Protein AF-0000000083140822 (afdb_homodimer)

Structure (mmCIF, N/CA/C/O backbone):
data_AF-0000000083140822-model_v1
#
loop_
_entity.id
_entity.type
_entity.pdbx_description
1 polymer 'Helix-turn-helix domain protein'
#
loop_
_atom_site.group_PDB
_atom_site.id
_atom_site.type_symbol
_atom_site.label_atom_id
_atom_site.label_alt_id
_atom_site.label_comp_id
_atom_site.label_asym_id
_atom_site.label_entity_id
_atom_site.label_seq_id
_atom_site.pdbx_PDB_ins_code
_atom_site.Cartn_x
_atom_site.Cartn_y
_atom_site.Cartn_z
_atom_site.occupancy
_atom_site.B_iso_or_equiv
_atom_site.auth_seq_id
_atom_site.auth_comp_id
_atom_site.auth_asym_id
_atom_site.auth_atom_id
_atom_site.pdbx_PDB_model_num
ATOM 1 N N . MET A 1 1 ? -0.403 50 -0.906 1 59.81 1 MET A N 1
ATOM 2 C CA . MET A 1 1 ? -0.331 48.625 -1.3 1 59.81 1 MET A CA 1
ATOM 3 C C . MET A 1 1 ? -0.677 47.688 -0.128 1 59.81 1 MET A C 1
ATOM 5 O O . MET A 1 1 ? -0.243 47.938 1 1 59.81 1 MET A O 1
ATOM 9 N N . ASP A 1 2 ? -1.889 47 -0.078 1 74.06 2 ASP A N 1
ATOM 10 C CA . ASP A 1 2 ? -2.625 46.5 1.08 1 74.06 2 ASP A CA 1
ATOM 11 C C . ASP A 1 2 ? -1.83 45.406 1.817 1 74.06 2 ASP A C 1
ATOM 13 O O . ASP A 1 2 ? -1.539 44.344 1.258 1 74.06 2 ASP A O 1
ATOM 17 N N . HIS A 1 3 ? -1.043 45.812 2.805 1 91.69 3 HIS A N 1
ATOM 18 C CA . HIS A 1 3 ? -0.12 45.094 3.68 1 91.69 3 HIS A CA 1
ATOM 19 C C . HIS A 1 3 ? -0.697 43.75 4.105 1 91.69 3 HIS A C 1
ATOM 21 O O . HIS A 1 3 ? 0.034 42.75 4.215 1 91.69 3 HIS A O 1
ATOM 27 N N . THR A 1 4 ? -1.903 43.719 4.211 1 92.56 4 THR A N 1
ATOM 28 C CA . THR A 1 4 ? -2.584 42.5 4.637 1 92.56 4 THR A CA 1
ATOM 29 C C . THR A 1 4 ? -2.535 41.438 3.541 1 92.56 4 THR A C 1
ATOM 31 O O . THR A 1 4 ? -2.312 40.25 3.82 1 92.56 4 THR A O 1
ATOM 34 N N . VAL A 1 5 ? -2.672 41.781 2.266 1 93.75 5 VAL A N 1
ATOM 35 C CA . VAL A 1 5 ? -2.662 40.875 1.126 1 93.75 5 VAL A CA 1
ATOM 36 C C . VAL A 1 5 ? -1.27 40.281 0.959 1 93.75 5 VAL A C 1
ATOM 38 O O . VAL A 1 5 ? -1.134 39.094 0.676 1 93.75 5 VAL A O 1
ATOM 41 N N . GLU A 1 6 ? -0.302 41.062 1.142 1 93.75 6 GLU A N 1
ATOM 42 C CA . GLU A 1 6 ? 1.076 40.594 0.979 1 93.75 6 GLU A CA 1
ATOM 43 C C . GLU A 1 6 ? 1.435 39.531 2.016 1 93.75 6 GLU A C 1
ATOM 45 O O . GLU A 1 6 ? 2.111 38.562 1.7 1 93.75 6 GLU A O 1
ATOM 50 N N . ILE A 1 7 ? 1.069 39.812 3.248 1 95.88 7 ILE A N 1
ATOM 51 C CA . ILE A 1 7 ? 1.362 38.875 4.328 1 95.88 7 ILE A CA 1
ATOM 52 C C . ILE A 1 7 ? 0.641 37.562 4.074 1 95.88 7 ILE A C 1
ATOM 54 O O . ILE A 1 7 ? 1.216 36.5 4.258 1 95.88 7 ILE A O 1
ATOM 58 N N . TYR A 1 8 ? -0.612 37.625 3.598 1 95.69 8 TYR A N 1
ATOM 59 C CA . TYR A 1 8 ? -1.395 36.438 3.291 1 95.69 8 TYR A CA 1
ATOM 60 C C . TYR A 1 8 ? -0.736 35.594 2.184 1 95.69 8 TYR A C 1
ATOM 62 O O . TYR A 1 8 ? -0.633 34.375 2.285 1 95.69 8 TYR A O 1
ATOM 70 N N . GLU A 1 9 ? -0.322 36.219 1.18 1 96.19 9 GLU A N 1
ATOM 71 C CA . GLU A 1 9 ? 0.333 35.562 0.062 1 96.19 9 GLU A CA 1
ATOM 72 C C . GLU A 1 9 ? 1.636 34.906 0.504 1 96.19 9 GLU A C 1
ATOM 74 O O . GLU A 1 9 ? 1.955 33.781 0.069 1 96.19 9 GLU A O 1
ATOM 79 N N . ALA A 1 10 ? 2.352 35.625 1.301 1 97.38 10 ALA A N 1
ATOM 80 C CA . ALA A 1 10 ? 3.6 35.062 1.825 1 97.38 10 ALA A CA 1
ATOM 81 C C . ALA A 1 10 ? 3.34 33.844 2.682 1 97.38 10 ALA A C 1
ATOM 83 O O . ALA A 1 10 ?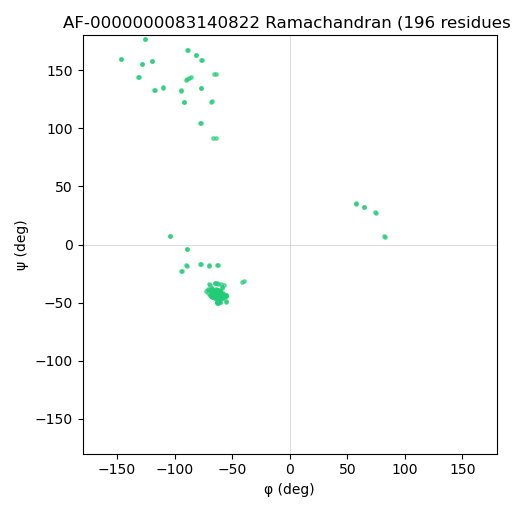 4.062 32.844 2.584 1 97.38 10 ALA A O 1
ATOM 84 N N . GLU A 1 11 ? 2.291 33.875 3.484 1 96.19 11 GLU A N 1
ATOM 85 C CA . GLU A 1 11 ? 1.91 32.75 4.316 1 96.19 11 GLU A CA 1
ATOM 86 C C . GLU A 1 11 ? 1.476 31.547 3.465 1 96.19 11 GLU A C 1
ATOM 88 O O . GLU A 1 11 ? 1.804 30.406 3.775 1 96.19 11 GLU A O 1
ATOM 93 N N . LYS A 1 12 ? 0.784 31.891 2.471 1 96.56 12 LYS A N 1
ATOM 94 C CA . LYS A 1 12 ? 0.312 30.844 1.556 1 96.56 12 LYS A CA 1
ATOM 95 C C . LYS A 1 12 ? 1.48 30.141 0.879 1 96.56 12 LYS A C 1
ATOM 97 O O . LYS A 1 12 ? 1.487 28.906 0.768 1 96.56 12 LYS A O 1
ATOM 102 N N . GLU A 1 13 ? 2.373 30.828 0.426 1 97.44 13 GLU A N 1
ATOM 103 C CA . GLU A 1 13 ? 3.549 30.281 -0.239 1 97.44 13 GLU A CA 1
ATOM 104 C C . GLU A 1 13 ? 4.359 29.406 0.712 1 97.44 13 GLU A C 1
ATOM 106 O O . GLU A 1 13 ? 4.852 28.344 0.321 1 97.44 13 GLU A O 1
ATOM 111 N N . LEU A 1 14 ? 4.508 29.891 1.926 1 97.62 14 LEU A N 1
ATOM 112 C CA . LEU A 1 14 ? 5.234 29.125 2.934 1 97.62 14 LEU A CA 1
ATOM 113 C C . LEU A 1 14 ? 4.527 27.812 3.232 1 97.62 14 LEU A C 1
ATOM 115 O O . LEU A 1 14 ? 5.172 26.766 3.355 1 97.62 14 LEU A O 1
ATOM 119 N N . ARG A 1 15 ? 3.248 27.859 3.312 1 96.94 15 ARG A N 1
ATOM 120 C CA . ARG A 1 15 ? 2.467 26.656 3.549 1 96.94 15 ARG A CA 1
ATOM 121 C C . ARG A 1 15 ? 2.643 25.656 2.408 1 96.94 15 ARG A C 1
ATOM 123 O O . ARG A 1 15 ? 2.816 24.453 2.645 1 96.94 15 ARG A O 1
ATOM 130 N N . GLU A 1 16 ? 2.586 26.125 1.291 1 97.62 16 GLU A N 1
ATOM 131 C CA . GLU A 1 16 ? 2.744 25.281 0.116 1 97.62 16 GLU A CA 1
ATOM 132 C C . GLU A 1 16 ? 4.117 24.609 0.099 1 97.62 16 GLU A C 1
ATOM 134 O O . GLU A 1 16 ? 4.238 23.438 -0.242 1 97.62 16 GLU A O 1
ATOM 139 N N . LYS A 1 17 ? 5.098 25.359 0.462 1 98.12 17 LYS A N 1
ATOM 140 C CA . LYS A 1 17 ? 6.453 24.828 0.515 1 98.12 17 LYS A CA 1
ATOM 141 C C . LYS A 1 17 ? 6.574 23.75 1.594 1 98.12 17 LYS A C 1
ATOM 143 O O . LYS A 1 17 ? 7.199 22.703 1.375 1 98.12 17 LYS A O 1
ATOM 148 N N . ARG A 1 18 ? 6 24.047 2.686 1 97.44 18 ARG A N 1
ATOM 149 C CA . ARG A 1 18 ? 6.023 23.078 3.785 1 97.44 18 ARG A CA 1
ATOM 150 C C . ARG A 1 18 ? 5.32 21.781 3.396 1 97.44 18 ARG A C 1
ATOM 152 O O . ARG A 1 18 ? 5.824 20.688 3.67 1 97.44 18 ARG A O 1
ATOM 159 N N . LEU A 1 19 ? 4.23 21.875 2.77 1 98.31 19 LEU A N 1
ATOM 160 C CA . LEU A 1 19 ? 3.443 20.703 2.373 1 98.31 19 LEU A CA 1
ATOM 161 C C . LEU A 1 19 ? 4.176 19.891 1.311 1 98.31 19 LEU A C 1
ATOM 163 O O . LEU A 1 19 ? 4.094 18.672 1.302 1 98.31 19 LEU A O 1
ATOM 167 N N . ALA A 1 20 ? 4.812 20.641 0.44 1 98.31 20 ALA A N 1
ATOM 168 C CA . ALA A 1 20 ? 5.59 19.953 -0.591 1 98.31 20 ALA A CA 1
ATOM 169 C C . ALA A 1 20 ? 6.734 19.156 0.024 1 98.31 20 ALA A C 1
ATOM 171 O O . ALA A 1 20 ? 6.98 18.016 -0.366 1 98.31 20 ALA A O 1
ATOM 172 N N . ALA A 1 21 ? 7.43 19.781 0.943 1 98.56 21 ALA A N 1
ATOM 173 C CA . ALA A 1 21 ? 8.516 19.094 1.639 1 98.56 21 ALA A CA 1
ATOM 174 C C . ALA A 1 21 ? 7.996 17.875 2.4 1 98.56 21 ALA A C 1
ATOM 176 O O . ALA A 1 21 ? 8.633 16.812 2.408 1 98.56 21 ALA A O 1
ATOM 177 N N . TYR A 1 22 ? 6.871 18.047 2.979 1 98.44 22 TYR A N 1
ATOM 178 C CA . TYR A 1 22 ? 6.23 16.969 3.715 1 98.44 22 TYR A CA 1
ATOM 179 C C . TYR A 1 22 ? 5.898 15.805 2.787 1 98.44 22 TYR A C 1
ATOM 181 O O . TYR A 1 22 ? 6.211 14.648 3.092 1 98.44 22 TYR A O 1
ATOM 189 N N . ALA A 1 23 ? 5.27 16.078 1.701 1 98.38 23 ALA A N 1
ATOM 190 C CA . ALA A 1 23 ? 4.879 15.055 0.741 1 98.38 23 ALA A CA 1
ATOM 191 C C . ALA A 1 23 ? 6.098 14.312 0.204 1 98.38 23 ALA A C 1
ATOM 193 O O . ALA A 1 23 ? 6.074 13.094 0.054 1 98.38 23 ALA A O 1
ATOM 194 N N . GLU A 1 24 ? 7.09 15.062 -0.05 1 98.56 24 GLU A N 1
ATOM 195 C CA . GLU A 1 24 ? 8.32 14.453 -0.556 1 98.56 24 GLU A CA 1
ATOM 196 C C . GLU A 1 24 ? 8.945 13.531 0.484 1 98.56 24 GLU A C 1
ATOM 198 O O . GLU A 1 24 ? 9.438 12.453 0.148 1 98.56 24 GLU A O 1
ATOM 203 N N . ALA A 1 25 ? 8.953 13.961 1.708 1 98.5 25 ALA A N 1
ATOM 204 C CA . ALA A 1 25 ? 9.523 13.156 2.783 1 98.5 25 ALA A CA 1
ATOM 205 C C . ALA A 1 25 ? 8.758 11.844 2.953 1 98.5 25 ALA A C 1
ATOM 207 O O . ALA A 1 25 ? 9.367 10.789 3.127 1 98.5 25 ALA A O 1
ATOM 208 N N . ILE A 1 26 ? 7.488 11.922 2.84 1 98.62 26 ILE A N 1
ATOM 209 C CA . ILE A 1 26 ? 6.652 10.734 2.986 1 98.62 26 ILE A CA 1
ATOM 210 C C . ILE A 1 26 ? 6.898 9.789 1.815 1 98.62 26 ILE A C 1
ATOM 212 O O . ILE A 1 26 ? 7.062 8.578 2.012 1 98.62 26 ILE A O 1
ATOM 216 N N . GLN A 1 27 ? 6.941 10.359 0.705 1 98.44 27 GLN A N 1
ATOM 217 C CA . GLN A 1 27 ? 7.184 9.555 -0.491 1 98.44 27 GLN A CA 1
ATOM 218 C C . GLN A 1 27 ? 8.531 8.844 -0.413 1 98.44 27 GLN A C 1
ATOM 220 O O . GLN A 1 27 ? 8.625 7.652 -0.726 1 98.44 27 GLN A O 1
ATOM 225 N N . LYS A 1 28 ? 9.516 9.586 -0.095 1 98.25 28 LYS A N 1
ATOM 226 C CA . LYS A 1 28 ? 10.859 9.008 0.008 1 98.25 28 LYS A CA 1
ATOM 227 C C . LYS A 1 28 ? 10.898 7.898 1.051 1 98.25 28 LYS A C 1
ATOM 229 O O . LYS A 1 28 ? 11.516 6.855 0.828 1 98.25 28 LYS A O 1
ATOM 234 N N . LYS A 1 29 ? 10.273 8.148 2.109 1 98.06 29 LYS A N 1
ATOM 235 C CA . LYS A 1 29 ? 10.242 7.141 3.168 1 98.06 29 LYS A CA 1
ATOM 236 C C . LYS A 1 29 ? 9.547 5.867 2.699 1 98.06 29 LYS A C 1
ATOM 238 O O . LYS A 1 29 ? 10.055 4.762 2.904 1 98.06 29 LYS A O 1
ATOM 243 N N . VAL A 1 30 ? 8.383 5.996 2.127 1 98.38 30 VAL A N 1
ATOM 244 C CA . VAL A 1 30 ? 7.605 4.844 1.684 1 98.38 30 VAL A CA 1
ATOM 245 C C . VAL A 1 30 ? 8.367 4.09 0.599 1 98.38 30 VAL A C 1
ATOM 247 O O . VAL A 1 30 ? 8.375 2.855 0.583 1 98.38 30 VAL A O 1
ATOM 250 N N . GLN A 1 31 ? 8.984 4.863 -0.24 1 97.94 31 GLN A N 1
ATOM 251 C CA . GLN A 1 31 ? 9.781 4.25 -1.298 1 97.94 31 GLN A CA 1
ATOM 252 C C . GLN A 1 31 ? 10.922 3.422 -0.717 1 97.94 31 GLN A C 1
ATOM 254 O O . GLN A 1 31 ? 11.148 2.285 -1.137 1 97.94 31 GLN A O 1
ATOM 259 N N . ARG A 1 32 ? 11.617 3.998 0.142 1 97.94 32 ARG A N 1
ATOM 260 C CA . ARG A 1 32 ? 12.734 3.301 0.77 1 97.94 32 ARG A CA 1
ATOM 261 C C . ARG A 1 32 ? 12.266 2.029 1.471 1 97.94 32 ARG A C 1
ATOM 263 O O . ARG A 1 32 ? 12.875 0.968 1.316 1 97.94 32 ARG A O 1
ATOM 270 N N . ASP A 1 33 ? 11.203 2.172 2.205 1 97.75 33 ASP A N 1
ATOM 271 C CA . ASP A 1 33 ? 10.68 1.024 2.941 1 97.75 33 ASP A CA 1
ATOM 272 C C . ASP A 1 33 ? 10.18 -0.057 1.986 1 97.75 33 ASP A C 1
ATOM 274 O O . ASP A 1 33 ? 10.398 -1.247 2.219 1 97.75 33 ASP A O 1
ATOM 278 N N . SER A 1 34 ? 9.531 0.384 0.938 1 97.81 34 SER A N 1
ATOM 279 C CA . SER A 1 34 ? 9.008 -0.574 -0.033 1 97.81 34 SER A CA 1
ATOM 280 C C . SER A 1 34 ? 10.141 -1.279 -0.772 1 97.81 34 SER A C 1
ATOM 282 O O . SER A 1 34 ? 10.047 -2.471 -1.074 1 97.81 34 SER A O 1
ATOM 284 N N . GLU A 1 35 ? 11.148 -0.535 -1.066 1 98.25 35 GLU A N 1
ATOM 285 C CA . GLU A 1 35 ? 12.305 -1.122 -1.731 1 98.25 35 GLU A CA 1
ATOM 286 C C . GLU A 1 35 ? 12.906 -2.254 -0.9 1 98.25 35 GLU A C 1
ATOM 288 O O . GLU A 1 35 ? 13.273 -3.297 -1.439 1 98.25 35 GLU A O 1
ATOM 293 N N . GLN A 1 36 ? 13.023 -2.057 0.324 1 98.25 36 GLN A N 1
ATOM 294 C CA . GLN A 1 36 ? 13.57 -3.074 1.215 1 98.25 36 GLN A CA 1
ATOM 295 C C . GLN A 1 36 ? 12.695 -4.324 1.231 1 98.25 36 GLN A C 1
ATOM 297 O O . GLN A 1 36 ? 13.203 -5.445 1.202 1 98.25 36 GLN A O 1
ATOM 302 N N . ILE A 1 37 ? 11.438 -4.145 1.26 1 98.5 37 ILE A N 1
ATOM 303 C CA . ILE A 1 37 ? 10.5 -5.258 1.293 1 98.5 37 ILE A CA 1
ATOM 304 C C . ILE A 1 37 ? 10.57 -6.039 -0.019 1 98.5 37 ILE A C 1
ATOM 306 O O . ILE A 1 37 ? 10.578 -7.27 -0.017 1 98.5 37 ILE A O 1
ATOM 310 N N . ILE A 1 38 ? 10.617 -5.281 -1.084 1 98.75 38 ILE A N 1
ATOM 311 C CA . ILE A 1 38 ? 10.688 -5.906 -2.4 1 98.75 38 ILE A CA 1
ATOM 312 C C . ILE A 1 38 ? 11.977 -6.719 -2.518 1 98.75 38 ILE A C 1
ATOM 314 O O . ILE A 1 38 ? 11.969 -7.844 -3.021 1 98.75 38 ILE A O 1
ATOM 318 N N . LYS A 1 39 ? 13.016 -6.195 -2.041 1 98.5 39 LYS A N 1
ATOM 319 C CA . LYS A 1 39 ? 14.281 -6.918 -2.055 1 98.5 39 LYS A CA 1
ATOM 320 C C . LYS A 1 39 ? 14.18 -8.234 -1.288 1 98.5 39 LYS A C 1
ATOM 322 O O . LYS A 1 39 ? 14.664 -9.266 -1.747 1 98.5 39 LYS A O 1
ATOM 327 N N . GLU A 1 40 ? 13.555 -8.164 -0.151 1 98.5 40 GLU A N 1
ATOM 328 C CA . GLU A 1 40 ? 13.344 -9.367 0.649 1 98.5 40 GLU A CA 1
ATOM 329 C C . GLU A 1 40 ? 12.531 -10.406 -0.12 1 98.5 40 GLU A C 1
ATOM 331 O O . GLU A 1 40 ? 12.852 -11.594 -0.094 1 98.5 40 GLU A O 1
ATOM 336 N N . LEU A 1 41 ? 11.516 -9.961 -0.773 1 98.69 41 LEU A N 1
ATOM 337 C CA . LEU A 1 41 ? 10.648 -10.852 -1.533 1 98.69 41 LEU A CA 1
ATOM 338 C C . LEU A 1 41 ? 11.391 -11.453 -2.723 1 98.69 41 LEU A C 1
ATOM 340 O O . LEU A 1 41 ? 11.25 -12.641 -3.016 1 98.69 41 LEU A O 1
ATOM 344 N N . VAL A 1 42 ? 12.188 -10.625 -3.375 1 98.69 42 VAL A N 1
ATOM 345 C CA . VAL A 1 42 ? 12.961 -11.086 -4.52 1 98.69 42 VAL A CA 1
ATOM 346 C C . VAL A 1 42 ? 13.984 -12.125 -4.066 1 98.69 42 VAL A C 1
ATOM 348 O O . VAL A 1 42 ? 14.172 -13.148 -4.73 1 98.69 42 VAL A O 1
ATOM 351 N N . GLU A 1 43 ? 14.609 -11.844 -2.992 1 98.62 43 GLU A N 1
ATOM 352 C CA . GLU A 1 43 ? 15.547 -12.82 -2.436 1 98.62 43 GLU A CA 1
ATOM 353 C C . GLU A 1 43 ? 14.859 -14.148 -2.145 1 98.62 43 GLU A C 1
ATOM 355 O O . GLU A 1 43 ? 15.43 -15.211 -2.379 1 98.62 43 GLU A O 1
ATOM 360 N N . GLU A 1 44 ? 13.695 -14.07 -1.622 1 98.5 44 GLU A N 1
ATOM 361 C CA . GLU A 1 44 ? 12.914 -15.273 -1.35 1 98.5 44 GLU A CA 1
ATOM 362 C C . GLU A 1 44 ? 12.594 -16.031 -2.639 1 98.5 44 GLU A C 1
ATOM 364 O O . GLU A 1 44 ? 12.641 -17.25 -2.678 1 98.5 44 GLU A O 1
ATOM 369 N N . ARG A 1 45 ? 12.195 -15.234 -3.662 1 98.69 45 ARG A N 1
ATOM 370 C CA . ARG A 1 45 ? 11.922 -15.875 -4.949 1 98.69 45 ARG A CA 1
ATOM 371 C C . ARG A 1 45 ? 13.133 -16.672 -5.426 1 98.69 45 ARG A C 1
ATOM 373 O O . ARG A 1 45 ? 12.992 -17.812 -5.875 1 98.69 45 ARG A O 1
ATOM 380 N N . TYR A 1 46 ? 14.305 -16.078 -5.285 1 98.62 46 TYR A N 1
ATOM 381 C CA . TYR A 1 46 ? 15.539 -16.75 -5.688 1 98.62 46 TYR A CA 1
ATOM 382 C C . TYR A 1 46 ? 15.797 -17.984 -4.84 1 98.62 46 TYR A C 1
ATOM 384 O O . TYR A 1 46 ? 16.203 -19.031 -5.363 1 98.62 46 TYR A O 1
ATOM 392 N N . ARG A 1 47 ? 15.562 -17.875 -3.611 1 98.31 47 ARG A N 1
ATOM 393 C CA . ARG A 1 47 ? 15.758 -19 -2.701 1 98.31 47 ARG A CA 1
ATOM 394 C C . ARG A 1 47 ? 14.891 -20.188 -3.105 1 98.31 47 ARG A C 1
ATOM 396 O O . ARG A 1 47 ? 15.312 -21.344 -2.979 1 98.31 47 ARG A O 1
ATOM 403 N N . GLN A 1 48 ? 13.727 -19.859 -3.621 1 98.19 48 GLN A N 1
ATOM 404 C CA . GLN A 1 48 ? 12.789 -20.906 -4.023 1 98.19 48 GLN A CA 1
ATOM 405 C C . GLN A 1 48 ? 13.023 -21.312 -5.473 1 98.19 48 GLN A C 1
ATOM 407 O O . GLN A 1 48 ? 12.273 -22.141 -6.012 1 98.19 48 GLN A O 1
ATOM 412 N N . LYS A 1 49 ? 13.93 -20.641 -6.113 1 98.62 49 LYS A N 1
ATOM 413 C CA . LYS A 1 49 ? 14.336 -20.938 -7.484 1 98.62 49 LYS A CA 1
ATOM 414 C C . LYS A 1 49 ? 13.18 -20.719 -8.461 1 98.62 49 LYS A C 1
ATOM 416 O O . LYS A 1 49 ? 12.992 -21.5 -9.398 1 98.62 49 LYS A O 1
ATOM 421 N N . LYS A 1 50 ? 12.367 -19.828 -8.195 1 98.62 50 LYS A N 1
ATOM 422 C CA . LYS A 1 50 ? 11.273 -19.469 -9.086 1 98.62 50 LYS A CA 1
ATOM 423 C C . LYS A 1 50 ? 11.703 -18.375 -10.07 1 98.62 50 LYS A C 1
ATOM 425 O O . LYS A 1 50 ? 12.43 -17.453 -9.711 1 98.62 50 LYS A O 1
ATOM 430 N N . THR A 1 51 ? 11.227 -18.531 -11.266 1 98.38 51 THR A N 1
ATOM 431 C CA . THR A 1 51 ? 11.484 -17.516 -12.289 1 98.38 51 THR A CA 1
ATOM 432 C C . THR A 1 51 ? 10.406 -16.438 -12.258 1 98.38 51 THR A C 1
ATOM 434 O O . THR A 1 51 ? 9.383 -16.594 -11.586 1 98.38 51 THR A O 1
ATOM 437 N N . GLN A 1 52 ? 10.656 -15.398 -12.922 1 98.5 52 GLN A N 1
ATOM 438 C CA . GLN A 1 52 ? 9.656 -14.336 -13.055 1 98.5 52 GLN A CA 1
ATOM 439 C C . GLN A 1 52 ? 8.414 -14.844 -13.781 1 98.5 52 GLN A C 1
ATOM 441 O O . GLN A 1 52 ? 7.293 -14.445 -13.453 1 98.5 52 GLN A O 1
ATOM 446 N N . GLN A 1 53 ? 8.648 -15.758 -14.734 1 98.31 53 GLN A N 1
ATOM 447 C CA . GLN A 1 53 ? 7.531 -16.328 -15.469 1 98.31 53 GLN A CA 1
ATOM 448 C C . GLN A 1 53 ? 6.656 -17.188 -14.562 1 98.31 53 GLN A C 1
ATOM 450 O O . GLN A 1 53 ? 5.43 -17.156 -14.664 1 98.31 53 GLN A O 1
ATOM 455 N N . GLU A 1 54 ? 7.293 -17.922 -13.727 1 98.5 54 GLU A N 1
ATOM 456 C CA . GLU A 1 54 ? 6.535 -18.719 -12.766 1 98.5 54 GLU A CA 1
ATOM 457 C C . GLU A 1 54 ? 5.719 -17.828 -11.828 1 98.5 54 GLU A C 1
ATOM 459 O O . GLU A 1 54 ? 4.562 -18.141 -11.531 1 98.5 54 GLU A O 1
ATOM 464 N N . MET A 1 55 ? 6.328 -16.766 -11.391 1 98.69 55 MET A N 1
ATOM 465 C CA . MET A 1 55 ? 5.598 -15.805 -10.578 1 98.69 55 MET A CA 1
ATOM 466 C C . MET A 1 55 ? 4.395 -15.258 -11.336 1 98.69 55 MET A C 1
ATOM 468 O O . MET A 1 55 ? 3.301 -15.148 -10.773 1 98.69 55 MET A O 1
ATOM 472 N N . ALA A 1 56 ? 4.605 -14.945 -12.578 1 98.56 56 ALA A N 1
ATOM 473 C CA . ALA A 1 56 ? 3.561 -14.414 -13.445 1 98.56 56 ALA A CA 1
ATOM 474 C C . ALA A 1 56 ? 2.404 -15.398 -13.578 1 98.56 56 ALA A C 1
ATOM 476 O O . ALA A 1 56 ? 1.236 -15.016 -13.484 1 98.56 56 ALA A O 1
ATOM 477 N N . ASP A 1 57 ? 2.709 -16.625 -13.688 1 97.88 57 ASP A N 1
ATOM 478 C CA . ASP A 1 57 ? 1.707 -17.672 -13.875 1 97.88 57 ASP A CA 1
ATOM 479 C C . ASP A 1 57 ? 0.86 -17.844 -12.617 1 97.88 57 ASP A C 1
ATOM 481 O O . ASP A 1 57 ? -0.354 -18.047 -12.703 1 97.88 57 ASP A O 1
ATOM 485 N N . ILE A 1 58 ? 1.503 -17.75 -11.508 1 97.81 58 ILE A N 1
ATOM 486 C CA . ILE A 1 58 ? 0.823 -17.953 -10.234 1 97.81 58 ILE A CA 1
ATOM 487 C C . ILE A 1 58 ? -0.106 -16.781 -9.945 1 97.81 58 ILE A C 1
ATOM 489 O O . ILE A 1 58 ? -1.252 -16.969 -9.531 1 97.81 58 ILE A O 1
ATOM 493 N N . THR A 1 59 ? 0.362 -15.578 -10.227 1 98.5 59 THR A N 1
ATOM 494 C CA . THR A 1 59 ? -0.327 -14.383 -9.766 1 98.5 59 THR A CA 1
ATOM 495 C C . THR A 1 59 ? -1.284 -13.867 -10.844 1 98.5 59 THR A C 1
ATOM 497 O O . THR A 1 59 ? -2.154 -13.039 -10.555 1 98.5 59 THR A O 1
ATOM 500 N N . GLY A 1 60 ? -1.02 -14.219 -12.055 1 98.31 60 GLY A N 1
ATOM 501 C CA . GLY A 1 60 ? -1.774 -13.664 -13.164 1 98.31 60 GLY A CA 1
ATOM 502 C C . GLY A 1 60 ? -1.266 -12.312 -13.617 1 98.31 60 GLY A C 1
ATOM 503 O O . GLY A 1 60 ? -1.915 -11.633 -14.414 1 98.31 60 GLY A O 1
ATOM 504 N N . VAL A 1 61 ? -0.17 -11.883 -13.055 1 98.38 61 VAL A N 1
ATOM 505 C CA . VAL A 1 61 ? 0.476 -10.641 -13.445 1 98.38 61 VAL A CA 1
ATOM 506 C C . VAL A 1 61 ? 1.416 -10.883 -14.625 1 98.38 61 VAL A C 1
ATOM 508 O O . VAL A 1 61 ? 2.055 -11.938 -14.703 1 98.38 61 VAL A O 1
ATOM 511 N N . ARG A 1 62 ? 1.466 -9.938 -15.469 1 98.06 62 ARG A N 1
ATOM 512 C CA . ARG A 1 62 ? 2.375 -10.094 -16.609 1 98.06 62 ARG A CA 1
ATOM 513 C C . ARG A 1 62 ? 3.828 -10.125 -16.141 1 98.06 62 ARG A C 1
ATOM 515 O O . ARG A 1 62 ? 4.207 -9.391 -15.219 1 98.06 62 ARG A O 1
ATOM 522 N N . ALA A 1 63 ? 4.586 -10.906 -16.891 1 98 63 ALA A N 1
ATOM 523 C CA . ALA A 1 63 ? 6 -11.039 -16.547 1 98 63 ALA A CA 1
ATOM 524 C C . ALA A 1 63 ? 6.699 -9.68 -16.578 1 98 63 ALA A C 1
ATOM 526 O O . ALA A 1 63 ? 7.57 -9.406 -15.75 1 98 63 ALA A O 1
ATOM 527 N N . SER A 1 64 ? 6.332 -8.891 -17.469 1 98 64 SER A N 1
ATOM 528 C CA . SER A 1 64 ? 6.93 -7.562 -17.578 1 98 64 SER A CA 1
ATOM 529 C C . SER A 1 64 ? 6.621 -6.723 -16.344 1 98 64 SER A C 1
ATOM 531 O O . SER A 1 64 ? 7.465 -5.949 -15.883 1 98 64 SER A O 1
ATOM 533 N N . ASN A 1 65 ? 5.406 -6.836 -15.82 1 98.06 65 ASN A N 1
ATOM 534 C CA . ASN A 1 65 ? 5.027 -6.125 -14.609 1 98.06 65 ASN A CA 1
ATOM 535 C C . ASN A 1 65 ? 5.75 -6.676 -13.383 1 98.06 65 ASN A C 1
ATOM 537 O O . ASN A 1 65 ? 6.086 -5.93 -12.461 1 98.06 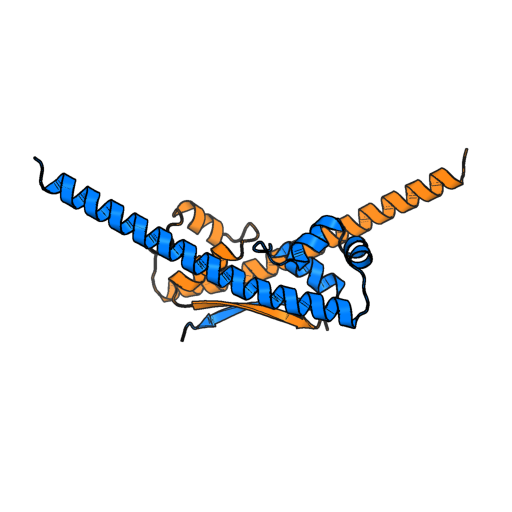65 ASN A O 1
ATOM 541 N N . ILE A 1 66 ? 5.973 -8.023 -13.398 1 98.56 66 ILE A N 1
ATOM 542 C CA . ILE A 1 66 ? 6.754 -8.641 -12.328 1 98.56 66 ILE A CA 1
ATOM 543 C C . ILE A 1 66 ? 8.164 -8.055 -12.32 1 98.56 66 ILE A C 1
ATOM 545 O O . ILE A 1 66 ? 8.672 -7.672 -11.266 1 98.56 66 ILE A O 1
ATOM 549 N N . ALA A 1 67 ? 8.734 -7.969 -13.477 1 98.31 67 ALA A N 1
ATOM 550 C CA . ALA A 1 67 ? 10.078 -7.414 -13.602 1 98.31 67 ALA A CA 1
ATOM 551 C C . ALA A 1 67 ? 10.133 -5.977 -13.102 1 98.31 67 ALA A C 1
ATOM 553 O O . ALA A 1 67 ? 11.055 -5.602 -12.375 1 98.31 67 ALA A O 1
ATOM 554 N N . ARG A 1 68 ? 9.164 -5.215 -13.508 1 98 68 ARG A N 1
ATOM 555 C CA . ARG A 1 68 ? 9.094 -3.828 -13.07 1 98 68 ARG A CA 1
ATOM 556 C C . ARG A 1 68 ? 8.953 -3.744 -11.547 1 98 68 ARG A C 1
ATOM 558 O O . ARG A 1 68 ? 9.609 -2.926 -10.906 1 98 68 ARG A O 1
ATOM 565 N N . PHE A 1 69 ? 8.117 -4.566 -11.062 1 98.62 69 PHE A N 1
ATOM 566 C CA . PHE A 1 69 ? 7.922 -4.637 -9.625 1 98.62 69 PHE A CA 1
ATOM 567 C C . PHE A 1 69 ? 9.234 -4.926 -8.914 1 98.62 69 PHE A C 1
ATOM 569 O O . PHE A 1 69 ? 9.594 -4.238 -7.953 1 98.62 69 PHE A O 1
ATOM 576 N N . GLU A 1 70 ? 9.969 -5.871 -9.453 1 98.44 70 GLU A N 1
ATOM 577 C CA . GLU A 1 70 ? 11.203 -6.316 -8.812 1 98.44 70 GLU A CA 1
ATOM 578 C C . GLU A 1 70 ? 12.281 -5.238 -8.891 1 98.44 70 GLU A C 1
ATOM 580 O O . GLU A 1 70 ? 13.25 -5.27 -8.133 1 98.44 70 GLU A O 1
ATOM 585 N N . GLY A 1 71 ? 12.07 -4.332 -9.766 1 97.56 71 GLY A N 1
ATOM 586 C CA . GLY A 1 71 ? 13.008 -3.227 -9.906 1 97.56 71 GLY A CA 1
ATOM 587 C C . GLY A 1 71 ? 12.852 -2.17 -8.828 1 97.56 71 GLY A C 1
ATOM 588 O O . GLY A 1 71 ? 13.742 -1.344 -8.625 1 97.56 71 GLY A O 1
ATOM 589 N N . ALA A 1 72 ? 11.812 -2.125 -8.141 1 97.19 72 ALA A N 1
ATOM 590 C CA . ALA A 1 72 ? 11.531 -1.281 -6.98 1 97.19 72 ALA A CA 1
ATOM 591 C C . ALA A 1 72 ? 11.672 0.197 -7.332 1 97.19 72 ALA A C 1
ATOM 593 O O . ALA A 1 72 ? 12.133 0.996 -6.512 1 97.19 72 ALA A O 1
ATOM 594 N N . THR A 1 73 ? 11.328 0.591 -8.508 1 94.06 73 THR A N 1
ATOM 595 C CA . THR A 1 73 ? 11.484 1.978 -8.93 1 94.06 73 THR A CA 1
ATOM 596 C C . THR A 1 73 ? 10.242 2.793 -8.594 1 94.06 73 THR A C 1
ATOM 598 O O . THR A 1 73 ? 10.266 4.023 -8.648 1 94.06 73 THR A O 1
ATOM 601 N N . CYS A 1 74 ? 9.141 2.146 -8.352 1 94.38 74 CYS A N 1
ATOM 602 C CA . CYS A 1 74 ? 7.902 2.812 -7.977 1 94.38 74 CYS A CA 1
ATOM 603 C C . CYS A 1 74 ? 7.32 2.205 -6.703 1 94.38 74 CYS A C 1
ATOM 605 O O . CYS A 1 74 ? 7.594 1.047 -6.383 1 94.38 74 CYS A O 1
ATOM 607 N N . THR A 1 75 ? 6.59 2.977 -6.062 1 97.06 75 THR A N 1
ATOM 608 C CA . THR A 1 75 ? 5.91 2.471 -4.875 1 97.06 75 THR A CA 1
ATOM 609 C C . THR A 1 75 ? 4.848 1.443 -5.254 1 97.06 75 THR A C 1
ATOM 611 O O . THR A 1 75 ? 3.945 1.737 -6.039 1 97.06 75 THR A O 1
ATOM 614 N N . PRO A 1 76 ? 4.969 0.285 -4.699 1 98.25 76 PRO A N 1
ATOM 615 C CA . PRO A 1 76 ? 4 -0.759 -5.039 1 98.25 76 PRO A CA 1
ATOM 616 C C . PRO A 1 76 ? 2.654 -0.569 -4.344 1 98.25 76 PRO A C 1
ATOM 618 O O . PRO A 1 76 ? 2.57 0.141 -3.338 1 98.25 76 PRO A O 1
ATOM 621 N N . THR A 1 77 ? 1.618 -1.191 -4.922 1 97.75 77 THR A N 1
ATOM 622 C CA . THR A 1 77 ? 0.338 -1.253 -4.227 1 97.75 77 THR A CA 1
ATOM 623 C C . THR A 1 77 ? 0.331 -2.385 -3.203 1 97.75 77 THR A C 1
ATOM 625 O O . THR A 1 77 ? 1.139 -3.312 -3.291 1 97.75 77 THR A O 1
ATOM 628 N N . LEU A 1 78 ? -0.589 -2.295 -2.342 1 98.44 78 LEU A N 1
ATOM 629 C CA . LEU A 1 78 ? -0.755 -3.352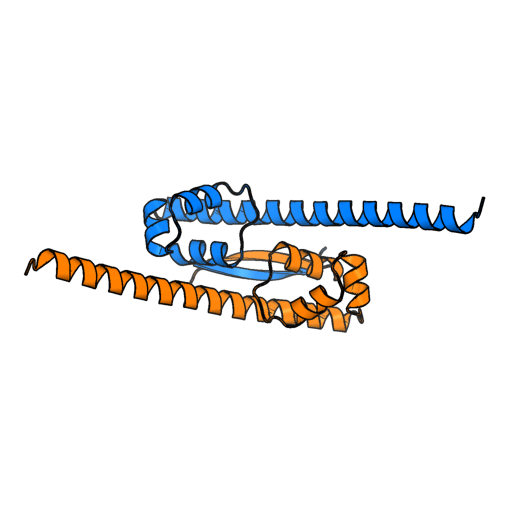 -1.351 1 98.44 78 LEU A CA 1
ATOM 630 C C . LEU A 1 78 ? -1.163 -4.664 -2.016 1 98.44 78 LEU A C 1
ATOM 632 O O . LEU A 1 78 ? -0.734 -5.738 -1.593 1 98.44 78 LEU A O 1
ATOM 636 N N . ILE A 1 79 ? -1.878 -4.578 -3.035 1 98.5 79 ILE A N 1
ATOM 637 C CA . ILE A 1 79 ? -2.35 -5.758 -3.752 1 98.5 79 ILE A CA 1
ATOM 638 C C . ILE A 1 79 ? -1.17 -6.465 -4.41 1 98.5 79 ILE A C 1
ATOM 640 O O . ILE A 1 79 ? -1.026 -7.684 -4.297 1 98.5 79 ILE A O 1
ATOM 644 N N . MET A 1 80 ? -0.313 -5.719 -4.984 1 98.56 80 MET A N 1
ATOM 645 C CA . MET A 1 80 ? 0.833 -6.316 -5.664 1 98.56 80 MET A CA 1
ATOM 646 C C . MET A 1 80 ? 1.782 -6.965 -4.66 1 98.56 80 MET A C 1
ATOM 648 O O . MET A 1 80 ? 2.287 -8.062 -4.898 1 98.56 80 MET A O 1
ATOM 652 N N . LEU A 1 81 ? 2.023 -6.238 -3.633 1 98.75 81 LEU A N 1
ATOM 653 C CA . LEU A 1 81 ? 2.867 -6.789 -2.578 1 98.75 81 LEU A CA 1
ATOM 654 C C . LEU A 1 81 ? 2.307 -8.117 -2.07 1 98.75 81 LEU A C 1
ATOM 656 O O . LEU A 1 81 ? 3.045 -9.094 -1.935 1 98.75 81 LEU A O 1
ATOM 660 N N . GLU A 1 82 ? 1.028 -8.164 -1.863 1 98.69 82 GLU A N 1
ATOM 661 C CA . GLU A 1 82 ? 0.391 -9.367 -1.339 1 98.69 82 GLU A CA 1
ATOM 662 C C . GLU A 1 82 ? 0.411 -10.492 -2.367 1 98.69 82 GLU A C 1
ATOM 664 O O . GLU A 1 82 ? 0.686 -11.648 -2.027 1 98.69 82 GLU A O 1
ATOM 669 N N . LYS A 1 83 ? 0.11 -10.188 -3.602 1 98.81 83 LYS A N 1
ATOM 670 C CA . LYS A 1 83 ? 0.177 -11.203 -4.648 1 98.81 83 LYS A CA 1
ATOM 671 C C . LYS A 1 83 ? 1.558 -11.852 -4.699 1 98.81 83 LYS A C 1
ATOM 673 O O . LYS A 1 83 ? 1.673 -13.078 -4.746 1 98.81 83 LYS A O 1
ATOM 678 N N . TYR A 1 84 ? 2.525 -11.008 -4.711 1 98.81 84 TYR A N 1
ATOM 679 C CA . TYR A 1 84 ? 3.895 -11.492 -4.824 1 98.81 84 TYR A CA 1
ATOM 680 C C . TYR A 1 84 ? 4.27 -12.344 -3.617 1 98.81 84 TYR A C 1
ATOM 682 O O . TYR A 1 84 ? 4.812 -13.445 -3.768 1 98.81 84 TYR A O 1
ATOM 690 N N . ALA A 1 85 ? 4.012 -11.844 -2.445 1 98.81 85 ALA A N 1
ATOM 691 C CA . ALA A 1 85 ? 4.309 -12.594 -1.227 1 98.81 85 ALA A CA 1
ATOM 692 C C . ALA A 1 85 ? 3.57 -13.93 -1.216 1 98.81 85 ALA A C 1
ATOM 694 O O . ALA A 1 85 ? 4.152 -14.969 -0.887 1 98.81 85 ALA A O 1
ATOM 695 N N . ASN A 1 86 ? 2.311 -13.891 -1.597 1 98.62 86 ASN A N 1
ATOM 696 C CA . ASN A 1 86 ? 1.473 -15.086 -1.577 1 98.62 86 ASN A CA 1
ATOM 697 C C . ASN A 1 86 ? 2.004 -16.156 -2.523 1 98.62 86 ASN A C 1
ATOM 699 O O . ASN A 1 86 ? 1.973 -17.344 -2.203 1 98.62 86 ASN A O 1
ATOM 703 N N . ALA A 1 87 ? 2.469 -15.688 -3.641 1 98.5 87 ALA A N 1
ATOM 704 C CA . ALA A 1 87 ? 3.033 -16.609 -4.621 1 98.5 87 ALA A CA 1
ATOM 705 C C . AL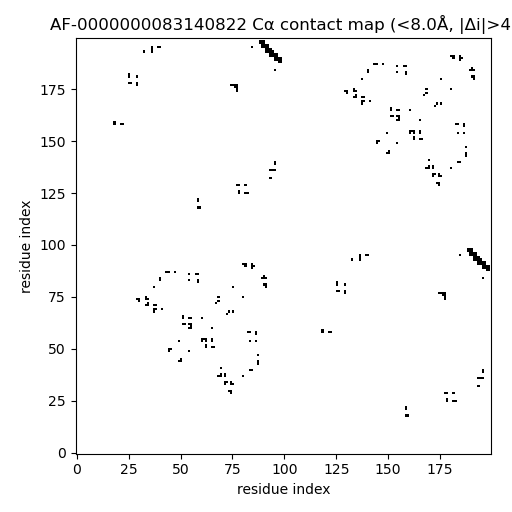A A 1 87 ? 4.254 -17.328 -4.059 1 98.5 87 ALA A C 1
ATOM 707 O O . ALA A 1 87 ? 4.664 -18.375 -4.574 1 98.5 87 ALA A O 1
ATOM 708 N N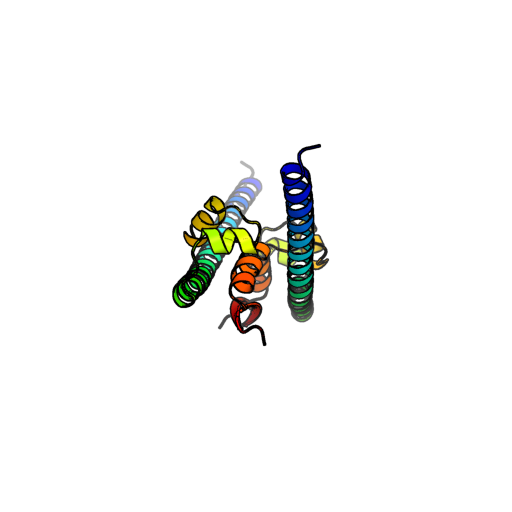 . LEU A 1 88 ? 4.805 -16.781 -3.006 1 98.5 88 LEU A N 1
ATOM 709 C CA . LEU A 1 88 ? 5.992 -17.328 -2.367 1 98.5 88 LEU A CA 1
ATOM 710 C C . LEU A 1 88 ? 5.621 -18.062 -1.074 1 98.5 88 LEU A C 1
ATOM 712 O O . LEU A 1 88 ? 6.5 -18.438 -0.295 1 98.5 88 LEU A O 1
ATOM 716 N N . GLY A 1 89 ? 4.355 -18.219 -0.816 1 98.06 89 GLY A N 1
ATOM 717 C CA . GLY A 1 89 ? 3.904 -18.859 0.407 1 98.06 89 GLY A CA 1
ATOM 718 C C . GLY A 1 89 ? 4.055 -17.984 1.635 1 98.06 89 GLY A C 1
ATOM 719 O O . GLY A 1 89 ? 4.273 -18.484 2.74 1 98.06 89 GLY A O 1
ATOM 720 N N . LYS A 1 90 ? 4.004 -16.75 1.474 1 98.38 90 LYS A N 1
ATOM 721 C CA . LYS A 1 90 ? 4.121 -15.75 2.535 1 98.38 90 LYS A CA 1
ATOM 722 C C . LYS A 1 90 ? 2.936 -14.789 2.52 1 98.38 90 LYS A C 1
ATOM 724 O O . LYS A 1 90 ? 2.025 -14.938 1.702 1 98.38 90 LYS A O 1
ATOM 729 N N . HIS A 1 91 ? 2.908 -13.906 3.453 1 98.06 91 HIS A N 1
ATOM 730 C CA . HIS A 1 91 ? 1.901 -12.852 3.432 1 98.06 91 HIS A CA 1
ATOM 731 C C . HIS A 1 91 ? 2.449 -11.555 4.02 1 98.06 91 HIS A C 1
ATOM 733 O O . HIS A 1 91 ? 3.488 -11.555 4.684 1 98.06 91 HIS A O 1
ATOM 739 N N . ILE A 1 92 ? 1.814 -10.445 3.691 1 98.06 92 ILE A N 1
ATOM 740 C CA . ILE A 1 92 ? 2.229 -9.117 4.121 1 98.06 92 ILE A CA 1
ATOM 741 C C . ILE A 1 92 ? 1.467 -8.719 5.383 1 98.06 92 ILE A C 1
ATOM 743 O O . ILE A 1 92 ? 0.253 -8.922 5.469 1 98.06 92 ILE A O 1
ATOM 747 N N . GLU A 1 93 ? 2.184 -8.242 6.312 1 97.94 93 GLU A N 1
ATOM 748 C CA . GLU A 1 93 ? 1.587 -7.668 7.512 1 97.94 93 GLU A CA 1
ATOM 749 C C . GLU A 1 93 ? 1.936 -6.188 7.645 1 97.94 93 GLU A C 1
ATOM 751 O O . GLU A 1 93 ? 3.086 -5.797 7.441 1 97.94 93 GLU A O 1
ATOM 756 N N . ILE A 1 94 ? 0.95 -5.426 7.926 1 97.69 94 ILE A N 1
ATOM 757 C CA . ILE A 1 94 ? 1.144 -3.996 8.148 1 97.69 94 ILE A CA 1
ATOM 758 C C . ILE A 1 94 ? 0.913 -3.67 9.625 1 97.69 94 ILE A C 1
ATOM 760 O O . ILE A 1 94 ? -0.075 -4.109 10.219 1 97.69 94 ILE A O 1
ATOM 764 N N . ARG A 1 95 ? 1.782 -2.877 10.18 1 97.5 95 ARG A N 1
ATOM 765 C CA . ARG A 1 95 ? 1.684 -2.51 11.594 1 97.5 95 ARG A CA 1
ATOM 766 C C . ARG A 1 95 ? 1.825 -1.003 11.773 1 97.5 95 ARG A C 1
ATOM 768 O O . ARG A 1 95 ? 2.586 -0.353 11.055 1 97.5 95 ARG A O 1
ATOM 775 N N . VAL A 1 96 ? 1.092 -0.552 12.703 1 98.06 96 VAL A N 1
ATOM 776 C CA . VAL A 1 96 ? 1.242 0.835 13.125 1 98.06 96 VAL A CA 1
ATOM 777 C C . VAL A 1 96 ? 2.25 0.917 14.273 1 98.06 96 VAL A C 1
ATOM 779 O O . VAL A 1 96 ? 2.062 0.293 15.32 1 98.06 96 VAL A O 1
ATOM 782 N N . CYS A 1 97 ? 3.275 1.72 14.039 1 97.69 97 CYS A N 1
ATOM 783 C CA . CYS A 1 97 ? 4.34 1.801 15.031 1 97.69 97 CYS A CA 1
ATOM 784 C C . CYS A 1 97 ? 4.484 3.221 15.562 1 97.69 97 CYS A C 1
ATOM 786 O O . CYS A 1 97 ? 4.133 4.184 14.883 1 97.69 97 CYS A O 1
ATOM 788 N N . GLU A 1 98 ? 5.086 3.275 16.766 1 94.38 98 GLU A N 1
ATOM 789 C CA . GLU A 1 98 ? 5.359 4.578 17.359 1 94.38 98 GLU A CA 1
ATOM 79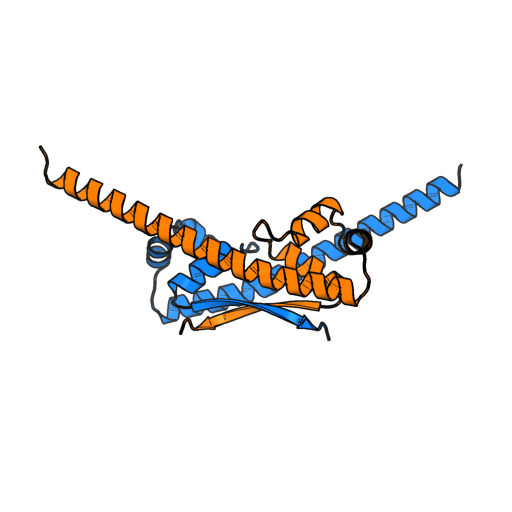0 C C . GLU A 1 98 ? 6.574 5.238 16.719 1 94.38 98 GLU A C 1
ATOM 792 O O . GLU A 1 98 ? 7.523 4.559 16.328 1 94.38 98 GLU A O 1
ATOM 797 N N . ASP A 1 99 ? 6.438 6.484 16.406 1 82.62 99 ASP A N 1
ATOM 798 C CA . ASP A 1 99 ? 7.621 7.195 15.938 1 82.62 99 ASP A CA 1
ATOM 799 C C . ASP A 1 99 ? 8.539 7.57 17.094 1 82.62 99 ASP A C 1
ATOM 801 O O . ASP A 1 99 ? 8.07 7.996 18.156 1 82.62 99 ASP A O 1
ATOM 805 N N . LYS A 1 100 ? 9.602 7.023 17.391 1 58.38 100 LYS A N 1
ATOM 806 C CA . LYS A 1 100 ? 10.516 7.359 18.469 1 58.38 100 LYS A CA 1
ATOM 807 C C . LYS A 1 100 ? 10.836 8.852 18.484 1 58.38 100 LYS A C 1
ATOM 809 O O . LYS A 1 100 ? 10.758 9.516 17.453 1 58.38 100 LYS A O 1
ATOM 814 N N . MET B 1 1 ? -14.828 -32.594 -35.438 1 59.56 1 MET B N 1
ATOM 815 C CA . MET B 1 1 ? -14.734 -31.422 -34.562 1 59.56 1 MET B CA 1
ATOM 816 C C . MET B 1 1 ? -13.492 -31.516 -33.688 1 59.56 1 MET B C 1
ATOM 818 O O . MET B 1 1 ? -13.18 -32.562 -33.156 1 59.56 1 MET B O 1
ATOM 822 N N . ASP B 1 2 ? -12.383 -30.672 -33.875 1 74.06 2 ASP B N 1
ATOM 823 C CA . ASP B 1 2 ? -10.992 -30.906 -33.5 1 74.06 2 ASP B CA 1
ATOM 824 C C . ASP B 1 2 ? -10.836 -30.938 -31.984 1 74.06 2 ASP B C 1
ATOM 826 O O . ASP B 1 2 ? -11.094 -29.938 -31.297 1 74.06 2 ASP B O 1
ATOM 830 N N . HIS B 1 3 ? -10.938 -32.094 -31.391 1 91.75 3 HIS B N 1
ATOM 831 C CA . HIS B 1 3 ? -10.898 -32.5 -29.984 1 91.75 3 HIS B CA 1
ATOM 832 C C . HIS B 1 3 ? -9.805 -31.75 -29.219 1 91.75 3 HIS B C 1
ATOM 834 O O . HIS B 1 3 ? -9.992 -31.391 -28.062 1 91.75 3 HIS B O 1
ATOM 840 N N . THR B 1 4 ? -8.836 -31.469 -29.875 1 92.5 4 THR B N 1
ATOM 841 C CA . THR B 1 4 ? -7.707 -30.781 -29.266 1 92.5 4 THR B CA 1
ATOM 842 C C . THR B 1 4 ? -8.07 -29.328 -28.938 1 92.5 4 THR B C 1
ATOM 844 O O . THR B 1 4 ? -7.727 -28.828 -27.859 1 92.5 4 THR B O 1
ATOM 847 N N . VAL B 1 5 ? -8.82 -28.641 -29.766 1 93.5 5 VAL B N 1
ATOM 848 C CA . VAL B 1 5 ? -9.234 -27.25 -29.594 1 93.5 5 VAL B CA 1
ATOM 849 C C . VAL B 1 5 ? -10.188 -27.141 -28.406 1 93.5 5 VAL B C 1
ATOM 851 O O . VAL B 1 5 ? -10.102 -26.203 -27.609 1 93.5 5 VAL B O 1
ATOM 854 N N . GLU B 1 6 ? -11.031 -28.062 -28.297 1 93.62 6 GLU B N 1
ATOM 855 C CA . GLU B 1 6 ? -12.023 -28.047 -27.219 1 93.62 6 GLU B CA 1
ATOM 856 C C . GLU B 1 6 ? -11.359 -28.172 -25.859 1 93.62 6 GLU B C 1
ATOM 858 O O . GLU B 1 6 ? -11.758 -27.5 -24.906 1 93.62 6 GLU B O 1
ATOM 863 N N . ILE B 1 7 ? -10.445 -29.109 -25.781 1 95.69 7 ILE B N 1
ATOM 864 C CA . ILE B 1 7 ? -9.742 -29.328 -24.516 1 95.69 7 ILE B CA 1
ATOM 865 C C . ILE B 1 7 ? -8.961 -28.078 -24.125 1 95.69 7 ILE B C 1
ATOM 867 O O . ILE B 1 7 ? -8.961 -27.672 -22.969 1 95.69 7 ILE B O 1
ATOM 871 N N . TYR B 1 8 ? -8.312 -27.422 -25.109 1 95.5 8 TYR B N 1
ATOM 872 C CA . TYR B 1 8 ? -7.551 -26.188 -24.875 1 95.5 8 TYR B CA 1
ATOM 873 C C . TYR B 1 8 ? -8.461 -25.078 -24.375 1 95.5 8 TYR B C 1
ATOM 875 O O . TYR B 1 8 ? -8.109 -24.375 -23.422 1 95.5 8 TYR B O 1
ATOM 883 N N . GLU B 1 9 ? -9.555 -24.906 -24.938 1 96.19 9 GLU B N 1
ATOM 884 C CA . GLU B 1 9 ? -10.508 -23.875 -24.531 1 96.19 9 GLU B CA 1
ATOM 885 C C . GLU B 1 9 ? -11.023 -24.141 -23.125 1 96.19 9 GLU B C 1
ATOM 887 O O . GLU B 1 9 ? -11.195 -23.203 -22.344 1 96.19 9 GLU B O 1
ATOM 892 N N . ALA B 1 10 ? -11.312 -25.375 -22.891 1 97.38 10 ALA B N 1
ATOM 893 C CA . ALA B 1 10 ? -11.773 -25.75 -21.547 1 97.38 10 ALA B CA 1
ATOM 894 C C . ALA B 1 10 ? -10.703 -25.453 -20.5 1 97.38 10 ALA B C 1
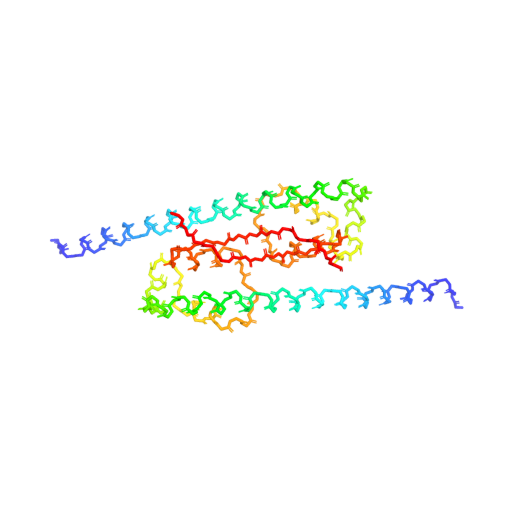ATOM 896 O O . ALA B 1 10 ? -11.008 -24.953 -19.422 1 97.38 10 ALA B O 1
ATOM 897 N N . GLU B 1 11 ? -9.445 -25.734 -20.828 1 96.25 11 GLU B N 1
ATOM 898 C CA . GLU B 1 11 ? -8.328 -25.453 -19.922 1 96.25 11 GLU B CA 1
ATOM 899 C C . GLU B 1 11 ? -8.156 -23.953 -19.703 1 96.25 11 GLU B C 1
ATOM 901 O O . GLU B 1 11 ? -7.879 -23.5 -18.594 1 96.25 11 GLU B O 1
ATOM 906 N N . LYS B 1 12 ? -8.328 -23.281 -20.75 1 96.5 12 LYS B N 1
ATOM 907 C CA . LYS B 1 12 ? -8.211 -21.828 -20.688 1 96.5 12 LYS B CA 1
ATOM 908 C C . LYS B 1 12 ? -9.273 -21.219 -19.766 1 96.5 12 LYS B C 1
ATOM 910 O O . LYS B 1 12 ? -8.977 -20.344 -18.969 1 96.5 12 LYS B O 1
ATOM 915 N N . GLU B 1 13 ? -10.414 -21.625 -19.906 1 97.44 13 GLU B N 1
ATOM 916 C CA . GLU B 1 13 ? -11.523 -21.141 -19.094 1 97.44 13 GLU B CA 1
ATOM 917 C C . GLU B 1 13 ? -11.305 -21.469 -17.609 1 97.44 13 GLU B C 1
ATOM 919 O O . GLU B 1 13 ? -11.586 -20.641 -16.75 1 97.44 13 GLU B O 1
ATOM 924 N N . LEU B 1 14 ? -10.828 -22.672 -17.375 1 97.62 14 LEU B N 1
ATOM 925 C CA . LEU B 1 14 ? -10.547 -23.078 -16 1 97.62 14 LEU B CA 1
ATOM 926 C C . LEU B 1 14 ? -9.445 -22.219 -15.391 1 97.62 14 LEU B C 1
ATOM 928 O O . LEU B 1 14 ? -9.547 -21.812 -14.234 1 97.62 14 LEU B O 1
ATOM 932 N N . ARG B 1 15 ? -8.469 -21.938 -16.156 1 96.88 15 ARG B N 1
ATOM 933 C CA . ARG B 1 15 ? -7.383 -21.078 -15.688 1 96.88 15 ARG B CA 1
ATOM 934 C C . ARG B 1 15 ? -7.898 -19.688 -15.359 1 96.88 15 ARG B C 1
ATOM 936 O O . ARG B 1 15 ? -7.527 -19.109 -14.336 1 96.88 15 ARG B O 1
ATOM 943 N N . GLU B 1 16 ? -8.648 -19.203 -16.172 1 97.56 16 GLU B N 1
ATOM 944 C CA . GLU B 1 16 ? -9.219 -17.875 -15.969 1 97.56 16 GLU B CA 1
ATOM 945 C C . GLU B 1 16 ? -10.055 -17.812 -14.695 1 97.56 16 GLU B C 1
ATOM 947 O O . GLU B 1 16 ? -10 -16.844 -13.953 1 97.56 16 GLU B O 1
ATOM 952 N N . LYS B 1 17 ? -10.789 -18.844 -14.492 1 98.12 17 LYS B N 1
ATOM 953 C CA . LYS B 1 17 ? -11.609 -18.922 -13.281 1 98.12 17 LYS B CA 1
ATOM 954 C C . LYS B 1 17 ? -10.742 -19 -12.031 1 98.12 17 LYS B C 1
ATOM 956 O O . LYS B 1 17 ? -11.031 -18.344 -11.031 1 98.12 17 LYS B O 1
ATOM 961 N N . ARG B 1 18 ? -9.75 -19.797 -12.133 1 97.44 18 ARG B N 1
ATOM 962 C CA . ARG B 1 18 ? -8.828 -19.922 -11.008 1 97.44 18 ARG B CA 1
ATOM 963 C C . ARG B 1 18 ? -8.148 -18.594 -10.695 1 97.44 18 ARG B C 1
ATOM 965 O O . ARG B 1 18 ? -8.039 -18.219 -9.523 1 97.44 18 ARG B O 1
ATOM 972 N N . LEU B 1 19 ? -7.734 -17.891 -11.664 1 98.31 19 LEU B N 1
ATOM 973 C CA . LEU B 1 19 ? -7.039 -16.625 -11.492 1 98.31 19 LEU B CA 1
ATOM 974 C C . LEU B 1 19 ? -7.977 -15.562 -10.922 1 98.31 19 LEU B C 1
ATOM 976 O O . LEU B 1 19 ? -7.559 -14.727 -10.125 1 98.31 19 LEU B O 1
ATOM 980 N N . ALA B 1 20 ? -9.195 -15.641 -11.398 1 98.31 20 ALA B N 1
ATOM 981 C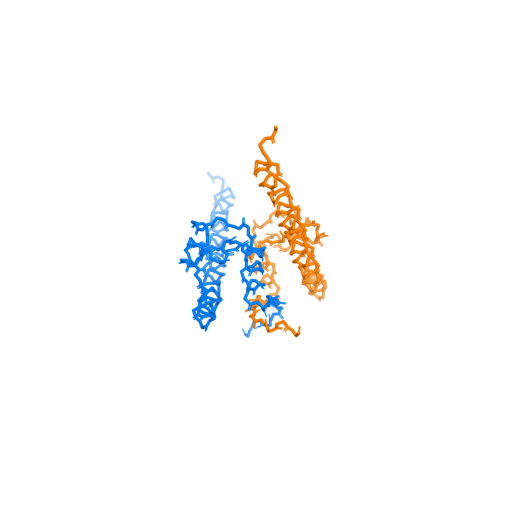 CA . ALA B 1 20 ? -10.188 -14.703 -10.875 1 98.31 20 ALA B CA 1
ATOM 982 C C . ALA B 1 20 ? -10.438 -14.938 -9.391 1 98.31 20 ALA B C 1
ATOM 984 O O . ALA B 1 20 ? -10.508 -13.984 -8.609 1 98.31 20 ALA B O 1
ATOM 985 N N . ALA B 1 21 ? -10.594 -16.188 -9.039 1 98.56 21 ALA B N 1
ATOM 986 C CA . ALA B 1 21 ? -10.781 -16.531 -7.633 1 98.56 21 ALA B CA 1
ATOM 987 C C . ALA B 1 21 ? -9.578 -16.094 -6.797 1 98.56 21 ALA B C 1
ATOM 989 O O . ALA B 1 21 ? -9.734 -15.594 -5.684 1 98.56 21 ALA B O 1
ATOM 990 N N . TYR B 1 22 ? -8.445 -16.281 -7.367 1 98.44 22 TYR B N 1
ATOM 991 C CA . TYR B 1 22 ? -7.207 -15.898 -6.699 1 98.44 22 TYR B CA 1
ATOM 992 C C . TYR B 1 22 ? -7.164 -14.391 -6.473 1 98.44 22 TYR B C 1
ATOM 994 O O . TYR B 1 22 ? -6.879 -13.93 -5.367 1 98.44 22 TYR B O 1
ATOM 1002 N N . ALA B 1 23 ? -7.43 -13.641 -7.484 1 98.38 23 ALA B N 1
ATOM 1003 C CA . ALA B 1 23 ? -7.406 -12.18 -7.395 1 98.38 23 ALA B CA 1
ATOM 1004 C C . ALA B 1 23 ? -8.422 -11.68 -6.371 1 98.38 23 ALA B C 1
ATOM 1006 O O . ALA B 1 23 ? -8.125 -10.758 -5.602 1 98.38 23 ALA B O 1
ATOM 1007 N N . GLU B 1 24 ? -9.531 -12.281 -6.391 1 98.56 24 GLU B N 1
ATOM 1008 C CA . GLU B 1 24 ? -10.57 -11.883 -5.441 1 98.56 24 GLU B CA 1
ATOM 1009 C C . GLU B 1 24 ? -10.141 -12.18 -4.008 1 98.56 24 GLU B C 1
ATOM 1011 O O . GLU B 1 24 ? -10.391 -11.375 -3.104 1 98.56 24 GLU B O 1
ATOM 1016 N N . ALA B 1 25 ? -9.539 -13.312 -3.809 1 98.5 25 ALA B N 1
ATOM 1017 C CA . ALA B 1 25 ? -9.086 -13.695 -2.473 1 98.5 25 ALA B CA 1
ATOM 1018 C C . ALA B 1 25 ? -8.031 -12.727 -1.955 1 98.5 25 ALA B C 1
ATOM 1020 O O . ALA B 1 25 ? -8.062 -12.32 -0.789 1 98.5 25 ALA B O 1
ATOM 1021 N N . ILE B 1 26 ? -7.172 -12.32 -2.811 1 98.62 26 ILE B N 1
ATOM 1022 C CA . ILE B 1 26 ? -6.113 -11.391 -2.436 1 98.62 26 ILE B CA 1
ATOM 1023 C C . ILE B 1 26 ? -6.715 -10.031 -2.107 1 98.62 26 ILE B C 1
ATOM 1025 O O . ILE B 1 26 ? -6.363 -9.414 -1.098 1 98.62 26 ILE B O 1
ATOM 1029 N N . GLN B 1 27 ? -7.578 -9.656 -2.928 1 98.38 27 GLN B N 1
ATOM 1030 C CA . GLN B 1 27 ? -8.234 -8.367 -2.717 1 98.38 27 GLN B CA 1
ATOM 1031 C C . GLN B 1 27 ? -8.977 -8.344 -1.384 1 98.38 27 GLN B C 1
ATOM 1033 O O . GLN B 1 27 ? -8.883 -7.371 -0.634 1 98.38 27 GLN B O 1
ATOM 1038 N N . LYS B 1 28 ? -9.742 -9.344 -1.169 1 98.25 28 LYS B N 1
ATOM 1039 C CA . LYS B 1 28 ? -10.508 -9.43 0.071 1 98.25 28 LYS B CA 1
ATOM 1040 C C . LYS B 1 28 ? -9.594 -9.43 1.288 1 98.25 28 LYS B C 1
ATOM 1042 O O . LYS B 1 28 ? -9.875 -8.766 2.289 1 98.25 28 LYS B O 1
ATOM 1047 N N . LYS B 1 29 ? -8.57 -10.133 1.166 1 98.06 29 LYS B N 1
ATOM 1048 C CA . LYS B 1 29 ? -7.621 -10.195 2.273 1 98.06 29 LYS B CA 1
ATOM 1049 C C . LYS B 1 29 ? -7.008 -8.82 2.543 1 98.06 29 LYS B C 1
ATOM 1051 O O . LYS B 1 29 ? -6.938 -8.383 3.693 1 98.06 29 LYS B O 1
ATOM 1056 N N . VAL B 1 30 ? -6.512 -8.172 1.527 1 98.38 30 VAL B N 1
ATOM 1057 C CA . VAL B 1 30 ? -5.855 -6.879 1.671 1 98.38 30 VAL B CA 1
ATOM 1058 C C . VAL B 1 30 ? -6.852 -5.855 2.213 1 98.38 30 VAL B C 1
ATOM 1060 O O . VAL B 1 30 ? -6.504 -5.031 3.061 1 98.38 30 VAL B O 1
ATOM 1063 N N . GLN B 1 31 ? -8.047 -5.969 1.715 1 97.88 31 GLN B N 1
ATOM 1064 C CA . GLN B 1 31 ? -9.094 -5.066 2.189 1 97.88 31 GLN B CA 1
ATOM 1065 C C . GLN B 1 31 ? -9.344 -5.258 3.682 1 97.88 31 GLN B C 1
ATOM 1067 O O . GLN B 1 31 ? -9.43 -4.281 4.43 1 97.88 31 GLN B O 1
ATOM 1072 N N . ARG B 1 32 ? -9.523 -6.438 4.051 1 97.88 32 ARG B N 1
ATOM 1073 C CA . ARG B 1 32 ? -9.773 -6.738 5.457 1 97.88 32 ARG B CA 1
ATOM 1074 C C . ARG B 1 32 ? -8.625 -6.242 6.332 1 97.88 32 ARG B C 1
ATOM 1076 O O . ARG B 1 32 ? -8.859 -5.613 7.367 1 97.88 32 ARG B O 1
ATOM 1083 N N . ASP B 1 33 ? -7.438 -6.531 5.898 1 97.69 33 ASP B N 1
ATOM 1084 C CA . ASP B 1 33 ? -6.27 -6.125 6.668 1 97.69 33 ASP B CA 1
ATOM 1085 C C . ASP B 1 33 ? -6.152 -4.602 6.723 1 97.69 33 ASP B C 1
ATOM 1087 O O . ASP B 1 33 ? -5.824 -4.039 7.77 1 97.69 33 ASP B O 1
ATOM 1091 N N . SER B 1 34 ? -6.43 -3.982 5.605 1 97.81 34 SER B N 1
ATOM 1092 C CA . SER B 1 34 ? -6.348 -2.527 5.559 1 97.81 34 SER B CA 1
ATOM 1093 C C . SER B 1 34 ? -7.422 -1.886 6.426 1 97.81 34 SER B C 1
ATOM 1095 O O . SER B 1 34 ? -7.184 -0.862 7.07 1 97.81 34 SER B O 1
ATOM 1097 N N . GLU B 1 35 ? -8.57 -2.465 6.406 1 98.25 35 GLU B N 1
ATOM 1098 C CA . GLU B 1 35 ? -9.656 -1.96 7.238 1 98.25 35 GLU B CA 1
ATOM 1099 C C . GLU B 1 35 ? -9.273 -1.962 8.711 1 98.25 35 GLU B C 1
ATOM 1101 O O . GLU B 1 35 ? -9.562 -1.008 9.438 1 98.25 35 GLU B O 1
ATOM 1106 N N . GLN B 1 36 ? -8.672 -2.973 9.148 1 98.25 36 GLN B N 1
ATOM 1107 C CA . GLN B 1 36 ? -8.242 -3.074 10.539 1 98.25 36 GLN B CA 1
ATOM 1108 C C . GLN B 1 36 ? -7.211 -2.002 10.875 1 98.25 36 GLN B C 1
ATOM 1110 O O . GLN B 1 36 ? -7.273 -1.388 11.945 1 98.25 36 GLN B O 1
ATOM 1115 N N . ILE B 1 37 ? -6.32 -1.77 10.008 1 98.5 37 ILE B N 1
ATOM 1116 C CA . ILE B 1 37 ? -5.273 -0.777 10.219 1 98.5 37 ILE B CA 1
ATOM 1117 C C . ILE B 1 37 ? -5.887 0.62 10.266 1 98.5 37 ILE B C 1
ATOM 1119 O O . ILE B 1 37 ? -5.527 1.432 11.125 1 98.5 37 ILE B O 1
ATOM 1123 N N . ILE B 1 38 ? -6.773 0.845 9.352 1 98.75 38 ILE B N 1
ATOM 1124 C CA . ILE B 1 38 ? -7.43 2.146 9.289 1 98.75 38 ILE B CA 1
ATOM 1125 C C . ILE B 1 38 ? -8.219 2.385 10.57 1 98.75 38 ILE B C 1
ATOM 1127 O O . ILE B 1 38 ? -8.18 3.48 11.141 1 98.75 38 ILE B O 1
ATOM 1131 N N . LYS B 1 39 ? -8.867 1.405 11.031 1 98.44 39 LYS B N 1
ATOM 1132 C CA . LYS B 1 39 ? -9.609 1.517 12.289 1 98.44 39 LYS B CA 1
ATOM 1133 C C . LYS B 1 39 ? -8.68 1.889 13.445 1 98.44 39 LYS B C 1
ATOM 1135 O O . LYS B 1 39 ? -9.016 2.746 14.266 1 98.44 39 LYS B O 1
ATOM 1140 N N . GLU B 1 40 ? -7.555 1.242 13.484 1 98.44 40 GLU B N 1
ATOM 1141 C CA . GLU B 1 40 ? -6.562 1.548 14.516 1 98.44 40 GLU B CA 1
ATOM 1142 C C . GLU B 1 40 ? -6.113 3.004 14.43 1 98.44 40 GLU B C 1
ATOM 1144 O O . GLU B 1 40 ? -5.992 3.68 15.453 1 98.44 40 GLU B O 1
ATOM 1149 N N . LEU B 1 41 ? -5.883 3.455 13.25 1 98.69 41 LEU B N 1
ATOM 1150 C CA . LEU B 1 41 ? -5.43 4.824 13.031 1 98.69 41 LEU B CA 1
ATOM 1151 C C . LEU B 1 41 ? -6.516 5.824 13.414 1 98.69 41 LEU B C 1
ATOM 1153 O O . LEU B 1 41 ? -6.234 6.855 14.023 1 98.69 41 LEU B O 1
ATOM 1157 N N . VAL B 1 42 ? -7.738 5.496 13.047 1 98.69 42 VAL B N 1
ATOM 1158 C CA . VAL B 1 42 ? -8.867 6.367 13.367 1 98.69 42 VAL B CA 1
ATOM 1159 C C . VAL B 1 42 ? -9.047 6.438 14.883 1 98.69 42 VAL B C 1
ATOM 1161 O O . VAL B 1 42 ? -9.289 7.516 15.43 1 98.69 42 VAL B O 1
ATOM 1164 N N . GLU B 1 43 ? -8.961 5.336 15.508 1 98.62 43 GLU B N 1
ATOM 1165 C CA . GLU B 1 43 ? -9.039 5.32 16.969 1 98.62 43 GLU B CA 1
ATOM 1166 C C . GLU B 1 43 ? -7.957 6.199 17.578 1 98.62 43 GLU B C 1
ATOM 1168 O O . GLU B 1 43 ? -8.211 6.902 18.562 1 98.62 43 GLU B O 1
ATOM 1173 N N . GLU B 1 44 ? -6.801 6.117 17.047 1 98.5 44 GLU B N 1
ATOM 1174 C CA . GLU B 1 44 ? -5.707 6.957 17.516 1 98.5 44 GLU B CA 1
ATOM 1175 C C . GLU B 1 44 ? -6.012 8.438 17.312 1 98.5 44 GLU B C 1
ATOM 1177 O O . GLU B 1 44 ? -5.711 9.266 18.172 1 98.5 44 GLU B O 1
ATOM 1182 N N . ARG B 1 45 ? -6.562 8.75 16.125 1 98.69 45 ARG B N 1
ATOM 1183 C CA . ARG B 1 45 ? -6.945 10.141 15.875 1 98.69 45 ARG B CA 1
ATOM 1184 C C . ARG B 1 45 ? -7.895 10.641 16.953 1 98.69 45 ARG B C 1
ATOM 1186 O O . ARG B 1 45 ? -7.723 11.75 17.484 1 98.69 45 ARG B O 1
ATOM 1193 N N . TYR B 1 46 ? -8.852 9.812 17.312 1 98.62 46 TYR B N 1
ATOM 1194 C CA . TYR B 1 46 ? -9.812 10.164 18.344 1 98.62 46 TYR B CA 1
ATOM 1195 C C . TYR B 1 46 ? -9.133 10.328 19.688 1 98.62 46 TYR B C 1
ATOM 1197 O O . TYR B 1 46 ? -9.438 11.25 20.453 1 98.62 46 TYR B O 1
ATOM 1205 N N . ARG B 1 47 ? -8.273 9.461 19.984 1 98.31 47 ARG B N 1
ATOM 1206 C CA . ARG B 1 47 ? -7.539 9.516 21.234 1 98.31 47 ARG B CA 1
ATOM 1207 C C . ARG B 1 47 ? -6.785 10.836 21.375 1 98.31 47 ARG B C 1
ATOM 1209 O O . ARG B 1 47 ? -6.684 11.391 22.484 1 98.31 47 ARG B O 1
ATOM 1216 N N . GLN B 1 48 ? -6.32 11.312 20.25 1 98.19 48 GLN B N 1
ATOM 1217 C CA . GLN B 1 48 ? -5.555 12.555 20.25 1 98.19 48 GLN B CA 1
ATOM 1218 C C . GLN B 1 48 ? -6.469 13.766 20.094 1 98.19 48 GLN B C 1
ATOM 1220 O O . GLN B 1 48 ? -6 14.898 19.984 1 98.19 48 GLN B O 1
ATOM 1225 N N . LYS B 1 49 ? -7.727 13.5 19.906 1 98.62 49 LYS B N 1
ATOM 1226 C CA . LYS B 1 49 ? -8.766 14.523 19.797 1 98.62 49 LYS B CA 1
ATOM 1227 C C . LYS B 1 49 ? -8.555 15.391 18.562 1 98.62 49 LYS B C 1
ATOM 1229 O O . LYS B 1 49 ? -8.758 16.609 18.609 1 98.62 49 LYS B O 1
ATOM 1234 N N . LYS B 1 50 ? -8.055 14.852 17.562 1 98.62 50 LYS B N 1
ATOM 1235 C CA . LYS B 1 50 ? -7.887 15.555 16.297 1 98.62 50 LYS B CA 1
ATOM 1236 C C . LYS B 1 50 ? -9.117 15.398 15.414 1 98.62 50 LYS B C 1
ATOM 1238 O O . LYS B 1 50 ? -9.719 14.32 15.367 1 98.62 50 LYS B O 1
ATOM 1243 N N . THR B 1 51 ? -9.422 16.453 14.734 1 98.38 51 THR B N 1
ATOM 1244 C CA . THR B 1 51 ? -10.523 16.422 13.781 1 98.38 51 THR B CA 1
ATOM 1245 C C . THR B 1 51 ? -10.031 16 12.398 1 98.38 51 THR B C 1
ATOM 1247 O O . THR B 1 51 ? -8.82 15.945 12.156 1 98.38 51 THR B O 1
ATOM 1250 N N . GLN B 1 52 ? -10.938 15.703 11.555 1 98.5 52 GLN B N 1
ATOM 1251 C CA . GLN B 1 52 ? -10.586 15.383 10.172 1 98.5 52 GLN B CA 1
ATOM 1252 C C . GLN B 1 52 ? -9.938 16.578 9.484 1 98.5 52 GLN B C 1
ATOM 1254 O O . GLN B 1 52 ? -9.031 16.422 8.664 1 98.5 52 GLN B O 1
ATOM 1259 N N . GLN B 1 53 ? -10.406 17.781 9.891 1 98.31 53 GLN B N 1
ATOM 1260 C CA . GLN B 1 53 ? -9.844 19 9.312 1 98.31 53 GLN B CA 1
ATOM 1261 C C . GLN B 1 53 ? -8.398 19.203 9.742 1 98.31 53 GLN B C 1
ATOM 1263 O O . GLN B 1 53 ? -7.555 19.609 8.945 1 98.31 53 GLN B O 1
ATOM 1268 N N . GLU B 1 54 ? -8.156 18.906 10.969 1 98.5 54 GLU B N 1
ATOM 1269 C CA . GLU B 1 54 ? -6.785 18.984 11.453 1 98.5 54 GLU B CA 1
ATOM 1270 C C . GLU B 1 54 ? -5.879 18 10.727 1 98.5 54 GLU B C 1
ATOM 1272 O O . GLU B 1 54 ? -4.75 18.328 10.359 1 98.5 54 GLU B O 1
ATOM 1277 N N . MET B 1 55 ? -6.387 16.812 10.531 1 98.69 55 MET B N 1
ATOM 1278 C CA . MET B 1 55 ? -5.645 15.828 9.758 1 98.69 55 MET B CA 1
ATOM 1279 C C . MET B 1 55 ? -5.367 16.344 8.344 1 98.69 55 MET B C 1
ATOM 1281 O O . MET B 1 55 ? -4.25 16.203 7.84 1 98.69 55 MET B O 1
ATOM 1285 N N . ALA B 1 56 ? -6.355 16.938 7.758 1 98.62 56 ALA B N 1
ATOM 1286 C CA . ALA B 1 56 ? -6.254 17.5 6.41 1 98.62 56 ALA B CA 1
ATOM 1287 C C . ALA B 1 56 ? -5.18 18.578 6.344 1 98.62 56 ALA B C 1
ATOM 1289 O O . ALA B 1 56 ? -4.371 18.594 5.414 1 98.62 56 ALA B O 1
ATOM 1290 N N . ASP B 1 57 ? -5.113 19.375 7.328 1 97.94 57 ASP B N 1
ATOM 1291 C CA . ASP B 1 57 ? -4.172 20.484 7.371 1 97.94 57 ASP B CA 1
ATOM 1292 C C . ASP B 1 57 ? -2.734 19.984 7.496 1 97.94 57 ASP B C 1
ATOM 1294 O O . ASP B 1 57 ? -1.825 20.531 6.863 1 97.94 57 ASP B O 1
ATOM 1298 N N . ILE B 1 58 ? -2.57 18.953 8.266 1 97.81 58 ILE B N 1
ATOM 1299 C CA . ILE B 1 58 ? -1.238 18.422 8.516 1 97.81 58 ILE B CA 1
ATOM 1300 C C . ILE B 1 58 ? -0.723 17.703 7.266 1 97.81 58 ILE B C 1
ATOM 1302 O O . ILE B 1 58 ? 0.436 17.875 6.879 1 97.81 58 ILE B O 1
ATOM 1306 N N . THR B 1 59 ? -1.602 16.984 6.602 1 98.5 59 THR B N 1
ATOM 1307 C CA . THR B 1 59 ? -1.172 16.062 5.543 1 98.5 59 THR B CA 1
ATOM 1308 C C . THR B 1 59 ? -1.249 16.75 4.18 1 98.5 59 THR B C 1
ATOM 1310 O O . THR B 1 59 ? -0.676 16.25 3.205 1 98.5 59 THR B O 1
ATOM 1313 N N . GLY B 1 60 ? -2.057 17.75 4.09 1 98.38 60 GLY B N 1
ATOM 1314 C CA . GLY B 1 60 ? -2.322 18.375 2.803 1 98.38 60 GLY B CA 1
ATOM 1315 C C . GLY B 1 60 ? -3.371 17.625 1.99 1 98.38 60 GLY B C 1
ATOM 1316 O O . GLY B 1 60 ? -3.559 17.922 0.806 1 98.38 60 GLY B O 1
ATOM 1317 N N . VAL B 1 61 ? -3.984 16.656 2.582 1 98.38 61 VAL B N 1
ATOM 1318 C CA . VAL B 1 61 ? -5.066 15.898 1.951 1 98.38 61 VAL B CA 1
ATOM 1319 C C . VAL B 1 61 ? -6.398 16.594 2.207 1 98.38 61 VAL B C 1
ATOM 1321 O O . VAL B 1 61 ? -6.613 17.172 3.281 1 98.38 61 VAL B O 1
ATOM 1324 N N . ARG B 1 62 ? -7.223 16.547 1.242 1 98.06 62 ARG B N 1
ATOM 1325 C CA . ARG B 1 62 ? -8.531 17.156 1.437 1 98.06 62 ARG B CA 1
ATOM 1326 C C . ARG B 1 62 ? -9.32 16.438 2.518 1 98.06 62 ARG B C 1
ATOM 1328 O O . ARG B 1 62 ? -9.273 15.203 2.611 1 98.06 62 ARG B O 1
ATOM 1335 N N . ALA B 1 63 ? -10.102 17.234 3.209 1 98.06 63 ALA B N 1
ATOM 1336 C CA . ALA B 1 63 ? -10.922 16.688 4.285 1 98.06 63 ALA B CA 1
ATOM 1337 C C . ALA B 1 63 ? -11.859 15.602 3.756 1 98.06 63 ALA B C 1
ATOM 1339 O O . ALA B 1 63 ? -12.086 14.586 4.426 1 98.06 63 ALA B O 1
ATOM 1340 N N . SER B 1 64 ? -12.352 15.797 2.621 1 98 64 SER B N 1
ATOM 1341 C CA . SER B 1 64 ? -13.242 14.812 2.023 1 98 64 SER B CA 1
ATOM 1342 C C . SER B 1 64 ? -12.523 13.5 1.759 1 98 64 SER B C 1
ATOM 1344 O O . SER B 1 64 ? -13.102 12.422 1.913 1 98 64 SER B O 1
ATOM 1346 N N . ASN B 1 65 ? -11.273 13.57 1.328 1 98.06 65 ASN B N 1
ATOM 1347 C CA . ASN B 1 65 ? -10.477 12.375 1.099 1 98.06 65 ASN B CA 1
ATOM 1348 C C . ASN B 1 65 ? -10.109 11.688 2.41 1 98.06 65 ASN B C 1
ATOM 1350 O O . ASN B 1 65 ? -10.031 10.453 2.465 1 98.06 65 ASN B O 1
ATOM 1354 N N . ILE B 1 66 ? -9.898 12.523 3.469 1 98.56 66 ILE B N 1
ATOM 1355 C CA . ILE B 1 66 ? -9.664 11.969 4.797 1 98.56 66 ILE B CA 1
ATOM 1356 C C . ILE B 1 66 ? -10.883 11.156 5.238 1 98.56 66 ILE B C 1
ATOM 1358 O O . ILE B 1 66 ? -10.742 10.023 5.703 1 98.56 66 ILE B O 1
ATOM 1362 N N . ALA B 1 67 ? -12.016 11.734 5.055 1 98.31 67 ALA B N 1
ATOM 1363 C CA . ALA B 1 67 ? -13.258 11.062 5.422 1 98.31 67 ALA B CA 1
ATOM 1364 C C . ALA B 1 67 ? -13.414 9.75 4.664 1 98.31 67 ALA B C 1
ATOM 1366 O O . ALA B 1 67 ? -13.773 8.727 5.254 1 98.31 67 ALA B O 1
ATOM 1367 N N . ARG B 1 68 ? -13.172 9.805 3.391 1 98 68 ARG B N 1
ATOM 1368 C CA . ARG B 1 68 ? -13.258 8.602 2.568 1 98 68 ARG B CA 1
ATOM 1369 C C . ARG B 1 68 ? -12.266 7.539 3.039 1 98 68 ARG B C 1
ATOM 1371 O O . ARG B 1 68 ? -12.609 6.359 3.133 1 98 68 ARG B O 1
ATOM 1378 N N . PHE B 1 69 ? -11.102 8 3.309 1 98.62 69 PHE B N 1
ATOM 1379 C CA . PHE B 1 69 ? -10.07 7.113 3.824 1 98.62 69 PHE B CA 1
ATOM 1380 C C . PHE B 1 69 ? -10.539 6.422 5.102 1 98.62 69 PHE B C 1
ATOM 1382 O O . PHE B 1 69 ? -10.43 5.203 5.23 1 98.62 69 PHE B O 1
ATOM 1389 N N . GLU B 1 70 ? -11.125 7.195 5.965 1 98.44 70 GLU B N 1
ATOM 1390 C CA . GLU B 1 70 ? -11.531 6.684 7.27 1 98.44 70 GLU B CA 1
ATOM 1391 C C . GLU B 1 70 ? -12.695 5.707 7.145 1 98.44 70 GLU B C 1
ATOM 1393 O O . GLU B 1 70 ? -12.953 4.91 8.055 1 98.44 70 GLU B O 1
ATOM 1398 N N . GLY B 1 71 ? -13.336 5.77 6.051 1 97.5 71 GLY B N 1
ATOM 1399 C CA . GLY B 1 71 ? -14.445 4.855 5.797 1 97.5 71 GLY B CA 1
ATOM 1400 C C . GLY B 1 71 ? -13.992 3.461 5.414 1 97.5 71 GLY B C 1
ATOM 1401 O O . GLY B 1 71 ? -14.773 2.512 5.465 1 97.5 71 GLY B O 1
ATOM 1402 N N . ALA B 1 72 ? -12.812 3.271 5.035 1 97.12 72 ALA B N 1
ATOM 1403 C CA . ALA B 1 72 ? -12.164 1.995 4.75 1 97.12 72 ALA B CA 1
ATOM 1404 C C . ALA B 1 72 ? -12.922 1.221 3.674 1 97.12 72 ALA B C 1
ATOM 1406 O O . ALA B 1 72 ? -13.008 -0.009 3.732 1 97.12 72 ALA B O 1
ATOM 1407 N N . THR B 1 73 ? -13.477 1.883 2.715 1 94 73 THR B N 1
ATOM 1408 C CA . THR B 1 73 ? -14.266 1.213 1.683 1 94 73 THR B CA 1
ATOM 1409 C C . THR B 1 73 ? -13.375 0.809 0.508 1 94 73 THR B C 1
ATOM 1411 O O . THR B 1 73 ? -13.789 0.024 -0.348 1 94 73 THR B O 1
ATOM 1414 N N . CYS B 1 74 ? -12.227 1.378 0.396 1 94.19 74 CYS B N 1
ATOM 1415 C CA . CYS B 1 74 ? -11.273 1.044 -0.655 1 94.19 74 CYS B CA 1
ATOM 1416 C C . CYS B 1 74 ? -9.906 0.738 -0.068 1 94.19 74 CYS B C 1
ATOM 1418 O O . CYS B 1 74 ? -9.57 1.199 1.026 1 94.19 74 CYS B O 1
ATOM 1420 N N . THR B 1 75 ? -9.195 0.009 -0.788 1 97 75 THR B N 1
ATOM 1421 C CA . THR B 1 75 ? -7.824 -0.279 -0.365 1 97 75 THR B CA 1
ATOM 1422 C C . THR B 1 75 ? -6.961 0.975 -0.444 1 97 75 THR B C 1
ATOM 1424 O O . THR B 1 75 ? -6.844 1.59 -1.506 1 97 75 THR B O 1
ATOM 1427 N N . PRO B 1 76 ? -6.383 1.324 0.66 1 98.25 76 PRO B N 1
ATOM 1428 C CA . PRO B 1 76 ? -5.559 2.537 0.663 1 98.25 76 PRO B CA 1
ATOM 1429 C C . PRO B 1 76 ? -4.195 2.326 0.006 1 98.25 76 PRO B C 1
ATOM 1431 O O . PRO B 1 76 ? -3.742 1.188 -0.129 1 98.25 76 PRO B O 1
ATOM 1434 N N . THR B 1 77 ? -3.588 3.43 -0.427 1 97.75 77 THR B N 1
ATOM 1435 C CA . THR B 1 77 ? -2.199 3.369 -0.872 1 97.75 77 THR B CA 1
ATOM 1436 C C . THR B 1 77 ? -1.247 3.412 0.32 1 97.75 77 THR B C 1
ATOM 1438 O O . THR B 1 77 ? -1.624 3.852 1.408 1 97.75 77 THR B O 1
ATOM 1441 N N . LEU B 1 78 ? -0.075 3.029 0.06 1 98.44 78 LEU B N 1
ATOM 1442 C CA . LEU B 1 78 ? 0.955 3.092 1.092 1 98.44 78 LEU B CA 1
ATOM 1443 C C . LEU B 1 78 ? 1.245 4.539 1.481 1 98.44 78 LEU B C 1
ATOM 1445 O O . LEU B 1 78 ? 1.496 4.832 2.652 1 98.44 78 LEU B O 1
ATOM 1449 N N . ILE B 1 79 ? 1.144 5.398 0.58 1 98.5 79 ILE B N 1
ATOM 1450 C CA . ILE B 1 79 ? 1.415 6.812 0.82 1 98.5 79 ILE B CA 1
ATOM 1451 C C . ILE B 1 79 ? 0.352 7.391 1.75 1 98.5 79 ILE B C 1
ATOM 1453 O O . ILE B 1 79 ? 0.675 8.07 2.725 1 98.5 79 ILE B O 1
ATOM 1457 N N . MET B 1 80 ? -0.855 7.043 1.517 1 98.56 80 MET B N 1
ATOM 1458 C CA . MET B 1 80 ? -1.938 7.57 2.342 1 98.56 80 MET B CA 1
ATOM 1459 C C . MET B 1 80 ? -1.854 7.027 3.764 1 98.56 80 MET B C 1
ATOM 1461 O O . MET B 1 80 ? -2.047 7.77 4.73 1 98.56 80 MET B O 1
ATOM 1465 N N . LEU B 1 81 ? -1.627 5.766 3.83 1 98.75 81 LEU B N 1
ATOM 1466 C CA . LEU B 1 81 ? -1.459 5.152 5.145 1 98.75 81 LEU B CA 1
ATOM 1467 C C . LEU B 1 81 ? -0.348 5.844 5.93 1 98.75 81 LEU B C 1
ATOM 1469 O O . LEU B 1 81 ? -0.526 6.18 7.102 1 98.75 81 LEU B O 1
ATOM 1473 N N . GLU B 1 82 ? 0.738 6.102 5.273 1 98.69 82 GLU B N 1
ATOM 1474 C CA . GLU B 1 82 ? 1.881 6.727 5.934 1 98.69 82 GLU B CA 1
ATOM 1475 C C . GLU B 1 82 ? 1.58 8.18 6.305 1 98.69 82 GLU B C 1
ATOM 1477 O O . GLU B 1 82 ? 1.918 8.625 7.402 1 98.69 82 GLU B O 1
ATOM 1482 N N . LYS B 1 83 ? 0.973 8.914 5.41 1 98.81 83 LYS B N 1
ATOM 1483 C CA . LYS B 1 83 ? 0.594 10.289 5.723 1 98.81 83 LYS B CA 1
ATOM 1484 C C . LYS B 1 83 ? -0.275 10.344 6.977 1 98.81 83 LYS B C 1
ATOM 1486 O O . LYS B 1 83 ? -0.029 11.156 7.871 1 98.81 83 LYS B O 1
ATOM 1491 N N . TYR B 1 84 ? -1.248 9.523 6.961 1 98.81 84 TYR B N 1
ATOM 1492 C CA . TYR B 1 84 ? -2.189 9.523 8.078 1 98.81 84 TYR B CA 1
ATOM 1493 C C . TYR B 1 84 ? -1.496 9.141 9.375 1 98.81 84 TYR B C 1
ATOM 1495 O O . TYR B 1 84 ? -1.667 9.812 10.398 1 98.81 84 TYR B O 1
ATOM 1503 N N . ALA B 1 85 ? -0.75 8.07 9.359 1 98.81 85 ALA B N 1
ATOM 1504 C CA . ALA B 1 85 ? -0.018 7.637 10.547 1 98.81 85 ALA B CA 1
ATOM 1505 C C . ALA B 1 85 ? 0.932 8.727 11.039 1 98.81 85 ALA B C 1
ATOM 1507 O O . ALA B 1 85 ? 0.998 9.016 12.234 1 98.81 85 ALA B O 1
ATOM 1508 N N . ASN B 1 86 ? 1.632 9.336 10.094 1 98.69 86 ASN B N 1
ATOM 1509 C CA . ASN B 1 86 ? 2.619 10.352 10.422 1 98.69 86 ASN B CA 1
ATOM 1510 C C . ASN B 1 86 ? 1.972 11.562 11.094 1 98.69 86 ASN B C 1
ATOM 1512 O O . ASN B 1 86 ? 2.539 12.133 12.031 1 98.69 86 ASN B O 1
ATOM 1516 N N . ALA B 1 87 ? 0.819 11.891 10.602 1 98.5 87 ALA B N 1
ATOM 1517 C CA . ALA B 1 87 ? 0.083 13.016 11.18 1 98.5 87 ALA B CA 1
ATOM 1518 C C . ALA B 1 87 ? -0.28 12.734 12.633 1 98.5 87 ALA B C 1
ATOM 1520 O O . ALA B 1 87 ? -0.592 13.664 13.383 1 98.5 87 ALA B O 1
ATOM 1521 N N . LEU B 1 88 ? -0.224 11.492 13.008 1 98.5 88 LEU B N 1
ATOM 1522 C CA . LEU B 1 88 ? -0.558 11.07 14.367 1 98.5 88 LEU B CA 1
ATOM 1523 C C . LEU B 1 88 ? 0.704 10.766 15.164 1 98.5 88 LEU B C 1
ATOM 1525 O O . LEU B 1 88 ? 0.627 10.211 16.266 1 98.5 88 LEU B O 1
ATOM 1529 N N . GLY B 1 89 ? 1.854 11.055 14.617 1 98.06 89 GLY B N 1
ATOM 1530 C CA . GLY B 1 89 ? 3.115 10.766 15.289 1 98.06 89 GLY B CA 1
ATOM 1531 C C . GLY B 1 89 ? 3.479 9.289 15.266 1 98.06 89 GLY B C 1
ATOM 1532 O O . GLY B 1 89 ? 4.133 8.797 16.188 1 98.06 89 GLY B O 1
ATOM 1533 N N . LYS B 1 90 ? 3.041 8.602 14.328 1 98.38 90 LYS B N 1
ATOM 1534 C CA . LYS B 1 90 ? 3.297 7.176 14.141 1 98.38 90 LYS B CA 1
ATOM 1535 C C . LYS B 1 90 ? 3.883 6.898 12.758 1 98.38 90 LYS B C 1
ATOM 1537 O O . LYS B 1 90 ? 4.105 7.824 11.977 1 98.38 90 LYS B O 1
ATOM 1542 N N . HIS B 1 91 ? 4.211 5.68 12.508 1 98.06 91 HIS B N 1
ATOM 1543 C CA . HIS B 1 91 ? 4.637 5.289 11.172 1 98.06 91 HIS B CA 1
ATOM 1544 C C . HIS B 1 91 ? 4.203 3.863 10.844 1 98.06 91 HIS B C 1
ATOM 1546 O O . HIS B 1 91 ? 3.824 3.107 11.742 1 98.06 91 HIS B O 1
ATOM 1552 N N . ILE B 1 92 ? 4.148 3.539 9.562 1 98.06 92 ILE B N 1
ATOM 1553 C CA . ILE B 1 92 ? 3.707 2.24 9.07 1 98.06 92 ILE B CA 1
ATOM 1554 C C . ILE B 1 92 ? 4.914 1.332 8.852 1 98.06 92 ILE B C 1
ATOM 1556 O O . ILE B 1 92 ? 5.934 1.763 8.305 1 98.06 92 ILE B O 1
ATOM 1560 N N . GLU B 1 93 ? 4.801 0.166 9.344 1 97.94 93 GLU B N 1
ATOM 1561 C CA . GLU B 1 93 ? 5.797 -0.869 9.07 1 97.94 93 GLU B CA 1
ATOM 1562 C C . GLU B 1 93 ? 5.18 -2.039 8.312 1 97.94 93 GLU B C 1
ATOM 1564 O O . GLU B 1 93 ? 4.09 -2.502 8.648 1 97.94 93 GLU B O 1
ATOM 1569 N N . ILE B 1 94 ? 5.859 -2.447 7.293 1 97.69 94 ILE B N 1
ATOM 1570 C CA . ILE B 1 94 ? 5.43 -3.602 6.512 1 97.69 94 ILE B CA 1
ATOM 1571 C C . ILE B 1 94 ? 6.387 -4.77 6.75 1 97.69 94 ILE B C 1
ATOM 1573 O O . ILE B 1 94 ? 7.605 -4.598 6.703 1 97.69 94 ILE B O 1
ATOM 1577 N N . ARG B 1 95 ? 5.832 -5.926 6.957 1 97.56 95 ARG B N 1
ATOM 1578 C CA . ARG B 1 95 ? 6.641 -7.113 7.219 1 97.56 95 ARG B CA 1
ATOM 1579 C C . ARG B 1 95 ? 6.203 -8.281 6.336 1 97.56 95 ARG B C 1
ATOM 1581 O O . ARG B 1 95 ? 5.016 -8.438 6.051 1 97.56 95 ARG B O 1
ATOM 1588 N N . VAL B 1 96 ? 7.172 -9.008 5.961 1 98.06 96 VAL B N 1
ATOM 1589 C CA . VAL B 1 96 ? 6.91 -10.266 5.262 1 98.06 96 VAL B CA 1
ATOM 1590 C C . VAL B 1 96 ? 6.824 -11.406 6.27 1 98.06 96 VAL B C 1
ATOM 1592 O O . VAL B 1 96 ? 7.777 -11.664 7.012 1 98.06 96 VAL B O 1
ATOM 1595 N N . CYS B 1 97 ? 5.684 -12.07 6.238 1 97.69 97 CYS B N 1
ATOM 1596 C CA . CYS B 1 97 ? 5.465 -13.125 7.223 1 97.69 97 CYS B CA 1
ATOM 1597 C C . CYS B 1 97 ? 5.258 -14.477 6.539 1 97.69 97 CYS B C 1
ATOM 1599 O O . CYS B 1 97 ? 4.828 -14.531 5.387 1 97.69 97 CYS B O 1
ATOM 1601 N N . GLU B 1 98 ? 5.512 -15.523 7.344 1 94.44 98 GLU B N 1
ATOM 1602 C CA . GLU B 1 98 ? 5.281 -16.875 6.848 1 94.44 98 GLU B CA 1
ATOM 1603 C C . GLU B 1 98 ? 3.795 -17.219 6.855 1 94.44 98 GLU B C 1
ATOM 1605 O O . GLU B 1 98 ? 3.055 -16.781 7.738 1 94.44 98 GLU B O 1
ATOM 1610 N N . ASP B 1 99 ? 3.354 -17.797 5.789 1 82.62 99 ASP B N 1
ATOM 1611 C CA . ASP B 1 99 ? 1.979 -18.281 5.809 1 82.62 99 ASP B CA 1
ATOM 1612 C C . ASP B 1 99 ? 1.881 -19.594 6.574 1 82.62 99 ASP B C 1
ATOM 1614 O O . ASP B 1 99 ? 2.736 -20.469 6.43 1 82.62 99 ASP B O 1
ATOM 1618 N N . LYS B 1 100 ? 1.431 -19.734 7.711 1 58.19 100 LYS B N 1
ATOM 1619 C CA . LYS B 1 100 ? 1.289 -20.969 8.469 1 58.19 100 LYS B CA 1
ATOM 1620 C C . LYS B 1 100 ? 0.601 -22.047 7.641 1 58.19 100 LYS B C 1
ATOM 1622 O O . LYS B 1 100 ? -0.155 -21.75 6.715 1 58.19 100 LYS B O 1
#

Radius of gyration: 21.54 Å; Cα contacts (8 Å, |Δi|>4): 191; chains: 2; bounding box: 30×81×56 Å

pLDDT: mean 96.6, std 6.2, range [58.19, 98.81]

Organism: NCBI:txid33039

Sequence (200 aa):
MDHTVEIYEAEKELREKRLAAYAEAIQKKVQRDSEQIIKELVEERYRQKKTQQEMADITGVRASNIARFEGATCTPTLIMLEKYANALGKHIEIRVCEDKMDHTVEIYEAEKELREKRLAAYAEAIQKKVQRDSEQIIKELVEERYRQKKTQQEMADITGVRASNIARFEGATCTPTLIMLEKYANALGKHIEIRVCEDK

Secondary structure (DSSP, 8-state):
--HHHHHHHHHHHHHHHHHHHHHHHHHHHHHHHHHHHHHHHHHHHHHTT--HHHHHHHH---HHHHHHHHHT-SPPPHHHHHHHHHHTTEEEEEEEEE--/--HHHHHHHHHHHHHHHHHHHHHHHHHHHHHHHHHHHHHHHHHHHHHTT--HHHHHHHH---HHHHHHHHHT-SPPPHHHHHHHHHHTTEEEEEEEEE--

Nearest PDB structures (foldseek):
  4z5h-assembly1_A-2  TM=8.450E-01  e=2.608E-02  Escherichia coli K-12
  1y7y-assembly1_B  TM=8.657E-01  e=3.527E-02  Aeromonas hydrophila
  8ezt-assembly1_D-2  TM=8.193E-01  e=3.126E-02  Legionella pneumophila
  6u0i-assembly1_B  TM=8.910E-01  e=7.280E-02  Escherichia coli str. K-12 substr. DH10B
  5woq-assembly2_C  TM=9.110E-01  e=1.414E-01  Mycolicibacterium smegmatis MC2 155

Foldseek 3Di:
DPPVVVVVVVVVVVVVVVVVVVVVVVQVVLLVVLLVLLQVLVVLCVVVPHDLVLLCVQLVNDSVVSVVSSVSPHRDDQSVSQSSQVSSVHGDDDDDDDDD/DPVVVVVVVVVVVVVVVVVVVVVVVVQVVLLVVLLVLLQVLVVLCVVVPHDLVLLCVQLVNDSVVSVVSSVSPHRDDQSVSQSSQVSSVHGDDDDDDDDD

Solvent-accessible surface area (backbone atoms only — not comparable to full-atom values): 11104 Å² total; per-residue (Å²): 128,70,65,67,57,55,53,51,52,51,50,50,52,50,48,52,52,50,47,50,53,48,52,49,51,50,48,51,50,53,37,54,54,47,34,54,51,46,49,52,51,51,52,48,38,54,75,70,67,53,49,59,60,54,52,16,68,71,62,66,44,53,44,70,56,49,53,50,54,71,61,47,81,62,76,70,48,62,63,56,53,35,44,56,33,42,71,69,55,25,35,71,43,79,44,85,37,81,53,129,130,70,64,66,57,55,54,51,52,53,50,50,52,51,49,51,50,52,48,50,53,48,52,49,53,50,48,51,49,52,36,54,54,46,35,54,51,46,50,55,51,50,51,48,36,54,74,69,67,52,50,60,60,55,52,16,66,70,62,67,44,52,46,69,56,46,52,51,53,70,62,47,79,62,75,68,49,61,64,56,54,33,43,55,32,43,71,69,55,25,35,70,43,78,42,83,37,77,54,128

InterPro domains:
  IPR001387 Cro/C1-type, helix-turn-helix domain [PF01381] (47-93)
  IPR001387 Cro/C1-type, helix-turn-helix domain [PS50943] (38-95)
  IPR001387 Cro/C1-type, helix-turn-helix domain [SM00530] (37-95)
  IPR001387 Cro/C1-type, helix-turn-helix domain [cd00093] (36-93)
  IPR010982 Lambda repressor-like, DNA-binding domain superfamily [G3DSA:1.10.260.40] (23-97)
  IPR010982 Lambda repressor-like, DNA-binding domain superfamily [SSF47413] (35-95)